Protein 4QLR (pdb70)

B-factor: mean 23.53, std 9.93, range [9.75, 78.22]

CATH classification: 2.60.40.10

Radius of gyration: 18.72 Å; Cα contacts (8 Å, |Δi|>4): 672; chains: 2; bounding box: 54×35×49 Å

Structure (mmCIF, N/CA/C/O backbone):
data_4QLR
#
_entry.id   4QLR
#
_cell.length_a   50.100
_cell.length_b   48.603
_cell.length_c   52.872
_cell.angle_alpha   90.00
_cell.angle_beta   118.18
_cell.angle_gamma   90.00
#
_symmetry.space_group_name_H-M   'P 1 21 1'
#
loop_
_entity.id
_entity.type
_entity.pdbx_description
1 polymer 'Llama nanobody n02 VH domain'
2 water water
#
loop_
_atom_site.group_PDB
_atom_site.id
_atom_site.type_symbol
_atom_site.label_atom_id
_atom_site.label_alt_id
_atom_site.label_comp_id
_atom_site.label_asym_id
_atom_site.label_entity_id
_atom_site.label_seq_id
_atom_site.pdbx_PDB_ins_code
_atom_site.Cartn_x
_atom_site.Cartn_y
_atom_site.Cartn_z
_atom_site.occupancy
_atom_site.B_iso_or_equiv
_atom_site.auth_seq_id
_atom_site.auth_comp_id
_atom_site.auth_asym_id
_atom_site.auth_atom_id
_atom_site.pdbx_PDB_model_num
ATOM 1 N N . ASP A 1 1 ? 16.122 -10.726 11.166 1.00 40.51 1 ASP A N 1
ATOM 2 C CA . ASP A 1 1 ? 15.080 -11.223 12.060 1.00 39.93 1 ASP A CA 1
ATOM 3 C C . ASP A 1 1 ? 14.026 -10.133 12.366 1.00 40.36 1 ASP A C 1
ATOM 4 O O . ASP A 1 1 ? 13.255 -10.278 13.321 1.00 38.73 1 ASP A O 1
ATOM 9 N N . VAL A 1 2 ? 13.986 -9.045 11.555 1.00 35.26 2 VAL A N 1
ATOM 10 C CA . VAL A 1 2 ? 13.016 -7.973 11.761 1.00 33.87 2 VAL A CA 1
ATOM 11 C C . VAL A 1 2 ? 11.565 -8.441 11.552 1.00 34.82 2 VAL A C 1
ATOM 12 O O . VAL A 1 2 ? 11.268 -9.131 10.568 1.00 35.87 2 VAL A O 1
ATOM 16 N N . GLN A 1 3 ? 10.691 -8.099 12.512 1.00 26.18 3 GLN A N 1
ATOM 17 C CA . GLN A 1 3 ? 9.265 -8.461 12.513 1.00 24.05 3 GLN A CA 1
ATOM 18 C C . GLN A 1 3 ? 8.477 -7.193 12.215 1.00 25.31 3 GLN A C 1
ATOM 19 O O . GLN A 1 3 ? 8.768 -6.145 12.797 1.00 24.52 3 GLN A O 1
ATOM 25 N N . LEU A 1 4 ? 7.472 -7.293 11.350 1.00 17.96 4 LEU A N 1
ATOM 26 C CA . LEU A 1 4 ? 6.660 -6.131 10.970 1.00 16.62 4 LEU A CA 1
ATOM 27 C C . LEU A 1 4 ? 5.212 -6.391 11.316 1.00 19.42 4 LEU A C 1
ATOM 28 O O . LEU A 1 4 ? 4.698 -7.455 10.978 1.00 16.88 4 LEU A O 1
ATOM 33 N N . VAL A 1 5 ? 4.526 -5.404 11.925 1.00 18.41 5 VAL A N 1
ATOM 34 C CA . VAL A 1 5 ? 3.102 -5.551 12.250 1.00 19.75 5 VAL A CA 1
ATOM 35 C C . VAL A 1 5 ? 2.326 -4.291 11.849 1.00 21.25 5 VAL A C 1
ATOM 36 O O . VAL A 1 5 ? 2.574 -3.216 12.397 1.00 21.90 5 VAL A O 1
ATOM 40 N N . GLU A 1 6 ? 1.344 -4.457 10.957 1.00 16.81 6 GLU A N 1
ATOM 41 C CA . GLU A 1 6 ? 0.447 -3.394 10.495 1.00 15.59 6 GLU A CA 1
ATOM 42 C C . GLU A 1 6 ? -0.770 -3.253 11.417 1.00 19.18 6 GLU A C 1
ATOM 43 O O . GLU A 1 6 ? -1.298 -4.246 11.913 1.00 19.41 6 GLU A O 1
ATOM 49 N N . SER A 1 7 ? -1.267 -2.031 11.584 1.00 17.56 7 SER A N 1
ATOM 50 C CA . SER A 1 7 ? -2.511 -1.776 12.320 1.00 18.06 7 SER A CA 1
ATOM 51 C C . SER A 1 7 ? -3.267 -0.642 11.656 1.00 19.06 7 SER A C 1
ATOM 52 O O . SER A 1 7 ? -2.691 0.066 10.837 1.00 17.36 7 SER A O 1
ATOM 55 N N . GLY A 1 8 ? -4.541 -0.473 12.009 1.00 17.79 8 GLY A N 1
ATOM 56 C CA . GLY A 1 8 ? -5.337 0.645 11.497 1.00 18.07 8 GLY A CA 1
ATOM 57 C C . GLY A 1 8 ? -6.398 0.305 10.482 1.00 21.62 8 GLY A C 1
ATOM 58 O O . GLY A 1 8 ? -7.151 1.182 10.067 1.00 22.41 8 GLY A O 1
ATOM 59 N N . GLY A 1 9 ? -6.474 -0.943 10.051 1.00 19.40 9 GLY A N 1
ATOM 60 C CA . GLY A 1 9 ? -7.506 -1.271 9.070 1.00 20.46 9 GLY A CA 1
ATOM 61 C C . GLY A 1 9 ? -8.918 -1.217 9.633 1.00 22.20 9 GLY A C 1
ATOM 62 O O . GLY A 1 9 ? -9.122 -1.354 10.840 1.00 24.94 9 GLY A O 1
ATOM 63 N N . GLY A 1 10 ? -9.891 -1.015 8.774 1.00 15.85 10 GLY A N 1
ATOM 64 C CA . GLY A 1 10 ? -11.285 -0.995 9.200 1.00 17.20 10 GLY A CA 1
ATOM 65 C C . GLY A 1 10 ? -12.242 -0.841 8.060 1.00 19.49 10 GLY A C 1
ATOM 66 O O . GLY A 1 10 ? -11.825 -0.810 6.897 1.00 17.02 10 GLY A O 1
ATOM 67 N N . LEU A 1 11 ? -13.543 -0.746 8.399 1.00 20.36 11 LEU A N 1
ATOM 68 C CA . LEU A 1 11 ? -14.629 -0.534 7.461 1.00 21.41 11 LEU A CA 1
ATOM 69 C C . LEU A 1 11 ? -14.859 0.994 7.392 1.00 24.73 11 LEU A C 1
ATOM 70 O O . LEU A 1 11 ? -15.043 1.658 8.414 1.00 24.99 11 LEU A O 1
ATOM 75 N N . VAL A 1 12 ? -14.754 1.552 6.188 1.00 19.69 12 VAL A N 1
ATOM 76 C CA . VAL A 1 12 ? -14.904 2.993 5.961 1.00 20.37 12 VAL A CA 1
ATOM 77 C C . VAL A 1 12 ? -15.885 3.219 4.837 1.00 21.06 12 VAL A C 1
ATOM 78 O O . VAL A 1 12 ? -15.939 2.455 3.871 1.00 19.34 12 VAL A O 1
ATOM 82 N N . HIS A 1 13 ? -16.649 4.289 4.943 1.00 18.13 13 HIS A N 1
ATOM 83 C CA . HIS A 1 13 ? -17.596 4.669 3.927 1.00 20.43 13 HIS A CA 1
ATOM 84 C C . HIS A 1 13 ? -16.777 5.335 2.782 1.00 21.64 13 HIS A C 1
ATOM 85 O O . HIS A 1 13 ? -15.792 6.019 3.111 1.00 19.35 13 HIS A O 1
ATOM 92 N N . PRO A 1 14 ? -17.174 5.210 1.486 1.00 20.50 14 PRO A N 1
ATOM 93 C CA . PRO A 1 14 ? -16.470 5.969 0.423 1.00 20.39 14 PRO A CA 1
ATOM 94 C C . PRO A 1 14 ? -16.397 7.477 0.746 1.00 22.51 14 PRO A C 1
ATOM 95 O O . PRO A 1 14 ? -17.342 8.065 1.293 1.00 22.83 14 PRO A O 1
ATOM 99 N N . GLY A 1 15 ? -15.247 8.059 0.444 1.00 16.03 15 GLY A N 1
ATOM 100 C CA . GLY A 1 15 ? -14.920 9.452 0.721 1.00 14.55 15 GLY A CA 1
ATOM 101 C C . GLY A 1 15 ? -14.218 9.614 2.058 1.00 17.23 15 GLY A C 1
ATOM 102 O O . GLY A 1 15 ? -13.567 10.646 2.286 1.00 17.44 15 GLY A O 1
ATOM 103 N N . GLY A 1 16 ? -14.304 8.569 2.902 1.00 13.83 16 GLY A N 1
ATOM 104 C CA . GLY A 1 16 ? -13.677 8.491 4.211 1.00 14.41 16 GLY A CA 1
ATOM 105 C C . GLY A 1 16 ? -12.157 8.391 4.164 1.00 17.63 16 GLY A C 1
ATOM 106 O O . GLY A 1 16 ? -11.565 8.184 3.101 1.00 15.63 16 GLY A O 1
ATOM 107 N N . SER A 1 17 ? -11.530 8.601 5.312 1.00 14.64 17 SER A N 1
ATOM 108 C CA . SER A 1 17 ? -10.089 8.509 5.503 1.00 15.21 17 SER A CA 1
ATOM 109 C C . SER A 1 17 ? -9.723 7.409 6.477 1.00 18.48 17 SER A C 1
ATOM 110 O O . SER A 1 17 ? -10.520 7.031 7.351 1.00 16.35 17 SER A O 1
ATOM 113 N N . LEU A 1 18 ? -8.494 6.913 6.363 1.00 16.15 18 LEU A N 1
ATOM 114 C CA . LEU A 1 18 ? -7.998 5.868 7.263 1.00 14.74 18 LEU A CA 1
ATOM 115 C C . LEU A 1 18 ? -6.476 5.972 7.337 1.00 17.97 18 LEU A C 1
ATOM 116 O O . LEU A 1 18 ? -5.828 6.274 6.325 1.00 18.56 18 LEU A O 1
ATOM 121 N N . ARG A 1 19 ? -5.909 5.745 8.536 1.00 12.62 19 ARG A N 1
ATOM 122 C CA . ARG A 1 19 ? -4.463 5.817 8.748 1.00 12.03 19 ARG A CA 1
ATOM 123 C C . ARG A 1 19 ? -3.988 4.452 9.196 1.00 17.36 19 ARG A C 1
ATOM 124 O O . ARG A 1 19 ? -4.517 3.878 10.173 1.00 18.83 19 ARG A O 1
ATOM 132 N N . LEU A 1 20 ? -3.011 3.939 8.476 1.00 12.48 20 LEU A N 1
ATOM 133 C CA . LEU A 1 20 ? -2.408 2.645 8.749 1.00 11.52 20 LEU A CA 1
ATOM 134 C C . LEU A 1 20 ? -1.009 2.873 9.295 1.00 15.30 20 LEU A C 1
ATOM 135 O O . LEU A 1 20 ? -0.304 3.835 8.895 1.00 13.77 20 LEU A O 1
ATOM 140 N N . SER A 1 21 ? -0.601 1.972 10.182 1.00 12.27 21 SER A N 1
ATOM 141 C CA . SER A 1 21 ? 0.733 2.007 10.734 1.00 14.28 21 SER A CA 1
ATOM 142 C C . SER A 1 21 ? 1.388 0.643 10.568 1.00 17.04 21 SER A C 1
ATOM 143 O O . SER A 1 21 ? 0.709 -0.381 10.471 1.00 14.99 21 SER A O 1
ATOM 146 N N . CYS A 1 22 ? 2.696 0.656 10.500 1.00 14.72 22 CYS A N 1
ATOM 147 C CA . CYS A 1 22 ? 3.458 -0.574 10.401 1.00 15.88 22 CYS A CA 1
ATOM 148 C C . CYS A 1 22 ? 4.667 -0.396 11.254 1.00 20.95 22 CYS A C 1
ATOM 149 O O . CYS A 1 22 ? 5.505 0.451 10.954 1.00 19.04 22 CYS A O 1
ATOM 152 N N . ALA A 1 23 ? 4.718 -1.148 12.365 1.00 19.77 23 ALA A N 1
ATOM 153 C CA . ALA A 1 23 ? 5.812 -1.080 13.330 1.00 19.82 23 ALA A CA 1
ATOM 154 C C . ALA A 1 23 ? 6.731 -2.252 13.183 1.00 24.43 23 ALA A C 1
ATOM 155 O O . ALA A 1 23 ? 6.280 -3.384 12.951 1.00 21.55 23 ALA A O 1
ATOM 157 N N . ALA A 1 24 ? 8.023 -1.976 13.323 1.00 22.67 24 ALA A N 1
ATOM 158 C CA . ALA A 1 24 ? 9.056 -2.966 13.248 1.00 25.14 24 ALA A CA 1
ATOM 159 C C . ALA A 1 24 ? 9.660 -3.174 14.624 1.00 31.14 24 ALA A C 1
ATOM 160 O O . ALA A 1 24 ? 9.692 -2.251 15.459 1.00 28.30 24 ALA A O 1
ATOM 162 N N . SER A 1 25 ? 10.132 -4.412 14.840 1.00 30.37 25 SER A N 1
ATOM 163 C CA . SER A 1 25 ? 10.810 -4.914 16.032 1.00 32.38 25 SER A CA 1
ATOM 164 C C . SER A 1 25 ? 12.251 -4.375 16.039 1.00 39.82 25 SER A C 1
ATOM 165 O O . SER A 1 25 ? 12.736 -3.963 14.988 1.00 40.18 25 SER A O 1
ATOM 168 N N . GLY A 1 26 ? 12.902 -4.391 17.209 1.00 39.24 26 GLY A N 1
ATOM 169 C CA . GLY A 1 26 ? 14.281 -3.943 17.418 1.00 41.34 26 GLY A CA 1
ATOM 170 C C . GLY A 1 26 ? 14.505 -2.451 17.284 1.00 47.80 26 GLY A C 1
ATOM 171 O O . GLY A 1 26 ? 13.542 -1.681 17.236 1.00 48.24 26 GLY A O 1
ATOM 172 N N . ARG A 1 27 ? 15.786 -2.031 17.258 1.00 45.34 27 ARG A N 1
ATOM 173 C CA . ARG A 1 27 ? 16.160 -0.625 17.067 1.00 45.46 27 ARG A CA 1
ATOM 174 C C . ARG A 1 27 ? 17.313 -0.448 16.067 1.00 48.17 27 ARG A C 1
ATOM 175 O O . ARG A 1 27 ? 18.393 0.090 16.374 1.00 49.02 27 ARG A O 1
ATOM 183 N N . THR A 1 28 ? 17.035 -0.909 14.852 1.00 41.12 28 THR A N 1
ATOM 184 C CA . THR A 1 28 ? 17.883 -0.863 13.669 1.00 39.95 28 THR A CA 1
ATOM 185 C C . THR A 1 28 ? 16.938 -0.514 12.498 1.00 36.26 28 THR A C 1
ATOM 186 O O . THR A 1 28 ? 17.219 -0.834 11.352 1.00 35.73 28 THR A O 1
ATOM 190 N N . PHE A 1 29 ? 15.796 0.139 12.821 1.00 27.98 29 PHE A N 1
ATOM 191 C CA . PHE A 1 29 ? 14.729 0.511 11.886 1.00 25.33 29 PHE A CA 1
ATOM 192 C C . PHE A 1 29 ? 15.200 1.432 10.761 1.00 27.84 29 PHE A C 1
ATOM 193 O O . PHE A 1 29 ? 14.741 1.281 9.626 1.00 26.64 29 PHE A O 1
ATOM 201 N N . SER A 1 30 ? 16.086 2.400 11.085 1.00 25.19 30 SER A N 1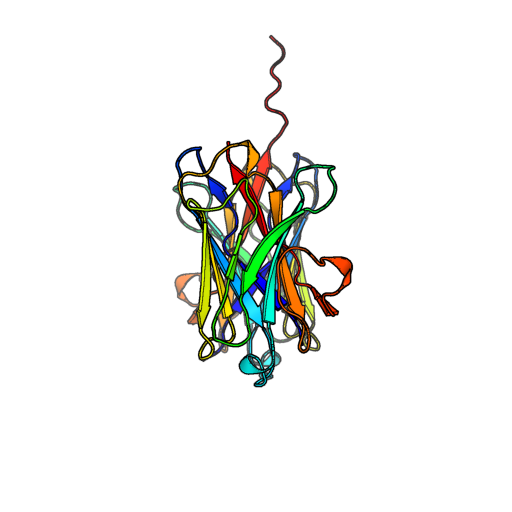
ATOM 202 C CA . SER A 1 30 ? 16.668 3.338 10.118 1.00 25.70 30 SER A CA 1
ATOM 203 C C . SER A 1 30 ? 17.470 2.589 9.016 1.00 28.92 30 SER A C 1
ATOM 204 O O . SER A 1 30 ? 17.776 3.177 7.971 1.00 29.56 30 SER A O 1
ATOM 207 N N . ASP A 1 31 ? 17.772 1.281 9.235 1.00 23.52 31 ASP A N 1
ATOM 208 C CA . ASP A 1 31 ? 18.494 0.472 8.244 1.00 23.93 31 ASP A CA 1
ATOM 209 C C . ASP A 1 31 ? 17.557 -0.111 7.187 1.00 25.82 31 ASP A C 1
ATOM 210 O O . ASP A 1 31 ? 18.023 -0.793 6.268 1.00 24.94 31 ASP A O 1
ATOM 215 N N . TYR A 1 32 ? 16.263 0.212 7.273 1.00 19.66 32 TYR A N 1
ATOM 216 C CA . TYR A 1 32 ? 15.264 -0.343 6.364 1.00 19.99 32 TYR A CA 1
ATOM 217 C C . TYR A 1 32 ? 14.511 0.685 5.574 1.00 21.11 32 TYR A C 1
ATOM 218 O O . TYR A 1 32 ? 14.112 1.708 6.123 1.00 20.74 32 TYR A O 1
ATOM 227 N N . ALA A 1 33 ? 14.329 0.401 4.271 1.00 15.91 33 ALA A N 1
ATOM 228 C CA . ALA A 1 33 ? 13.430 1.120 3.377 1.00 15.44 33 ALA A CA 1
ATOM 229 C C . ALA A 1 33 ? 12.151 0.277 3.431 1.00 17.76 33 ALA A C 1
ATOM 230 O O . ALA A 1 33 ? 12.231 -0.947 3.645 1.00 14.33 33 ALA A O 1
ATOM 232 N N . LEU A 1 34 ? 10.982 0.933 3.358 1.00 16.20 34 LEU A N 1
ATOM 233 C CA . LEU A 1 34 ? 9.690 0.266 3.514 1.00 16.53 34 LEU A CA 1
ATOM 234 C C . LEU A 1 34 ? 8.727 0.570 2.404 1.00 17.43 34 LEU A C 1
ATOM 235 O O . LEU A 1 34 ? 8.830 1.613 1.747 1.00 15.88 34 LEU A O 1
ATOM 240 N N . GLY A 1 35 ? 7.769 -0.334 2.228 1.00 14.10 35 GLY A N 1
ATOM 241 C CA . GLY A 1 35 ? 6.727 -0.172 1.231 1.00 13.05 35 GLY A CA 1
ATOM 242 C C . GLY A 1 35 ? 5.411 -0.738 1.685 1.00 18.04 35 GLY A C 1
ATOM 243 O O . GLY A 1 35 ? 5.378 -1.601 2.564 1.00 17.50 35 GLY A O 1
ATOM 244 N N . TRP A 1 36 ? 4.327 -0.252 1.096 1.00 15.81 36 TRP A N 1
ATOM 245 C CA . TRP A 1 36 ? 2.975 -0.754 1.316 1.00 14.53 36 TRP A CA 1
ATOM 246 C C . TRP A 1 36 ? 2.521 -1.413 0.025 1.00 16.73 36 TRP A C 1
ATOM 247 O O . TRP A 1 36 ? 2.739 -0.876 -1.064 1.00 14.75 36 TRP A O 1
ATOM 258 N N . PHE A 1 37 ? 1.905 -2.588 0.154 1.00 12.62 37 PHE A N 1
ATOM 259 C CA . PHE A 1 37 ? 1.340 -3.332 -0.959 1.00 12.47 37 PHE A CA 1
ATOM 260 C C . PHE A 1 37 ? -0.089 -3.672 -0.563 1.00 17.03 37 PHE A C 1
ATOM 261 O O . PHE A 1 37 ? -0.433 -3.556 0.613 1.00 19.00 37 PHE A O 1
ATOM 269 N N . ARG A 1 38 ? -0.935 -4.014 -1.521 1.00 14.25 38 ARG A N 1
ATOM 270 C CA . ARG A 1 38 ? -2.306 -4.370 -1.133 1.00 13.99 38 ARG A CA 1
ATOM 271 C C . ARG A 1 38 ? -2.799 -5.481 -2.003 1.00 17.59 38 ARG A C 1
ATOM 272 O O . ARG A 1 38 ? -2.407 -5.568 -3.166 1.00 16.77 38 ARG A O 1
ATOM 280 N N . GLN A 1 39 ? -3.675 -6.307 -1.439 1.00 14.71 39 GLN A N 1
ATOM 281 C CA . GLN A 1 39 ? -4.306 -7.400 -2.159 1.00 15.28 39 GLN A CA 1
ATOM 282 C C . GLN A 1 39 ? -5.818 -7.234 -2.137 1.00 18.06 39 GLN A C 1
ATOM 283 O O . GLN A 1 39 ? -6.456 -7.452 -1.091 1.00 15.71 39 GLN A O 1
ATOM 289 N N . ALA A 1 40 ? -6.401 -6.890 -3.304 1.00 15.56 40 ALA A N 1
ATOM 290 C CA . ALA A 1 40 ? -7.849 -6.770 -3.450 1.00 15.79 40 ALA A CA 1
ATOM 291 C C . ALA A 1 40 ? -8.441 -8.192 -3.466 1.00 20.16 40 ALA A C 1
ATOM 292 O O . ALA A 1 40 ? -7.706 -9.142 -3.775 1.00 18.75 40 ALA A O 1
ATOM 294 N N . PRO A 1 41 ? -9.713 -8.368 -3.053 1.00 19.43 41 PRO A N 1
ATOM 295 C CA . PRO A 1 41 ? -10.272 -9.735 -2.944 1.00 19.97 41 PRO A CA 1
ATOM 296 C C . PRO A 1 41 ? -10.011 -10.630 -4.158 1.00 22.95 41 PRO A C 1
ATOM 297 O O . PRO A 1 41 ? -10.419 -10.277 -5.273 1.00 21.74 41 PRO A O 1
ATOM 301 N N . GLY A 1 42 ? -9.294 -11.740 -3.918 1.00 20.53 42 GLY A N 1
ATOM 302 C CA . GLY A 1 42 ? -8.952 -12.774 -4.900 1.00 19.64 42 GLY A CA 1
ATOM 303 C C . GLY A 1 42 ? -8.055 -12.365 -6.047 1.00 22.46 42 GLY A C 1
ATOM 304 O O . GLY A 1 42 ? -7.944 -13.102 -7.036 1.00 21.14 42 GLY A O 1
ATOM 305 N N . LYS A 1 43 ? -7.361 -11.195 -5.908 1.00 18.17 43 LYS A N 1
ATOM 306 C CA . LYS A 1 43 ? -6.490 -10.683 -6.967 1.00 16.84 43 LYS A CA 1
ATOM 307 C C . LYS A 1 43 ? -5.031 -10.776 -6.548 1.00 21.28 43 LYS A C 1
ATOM 308 O O . LYS A 1 43 ? -4.725 -11.076 -5.390 1.00 20.10 43 LYS A O 1
ATOM 314 N N . ASP A 1 44 ? -4.137 -10.499 -7.487 1.00 18.41 44 ASP A N 1
ATOM 315 C CA . ASP A 1 44 ? -2.706 -10.434 -7.209 1.00 17.52 44 ASP A CA 1
ATOM 316 C C . ASP A 1 44 ? -2.461 -9.173 -6.348 1.00 18.05 44 ASP A C 1
ATOM 317 O O . ASP A 1 44 ? -3.161 -8.160 -6.475 1.00 18.61 44 ASP A O 1
ATOM 322 N N . ARG A 1 45 ? -1.404 -9.213 -5.545 1.00 15.09 45 ARG A N 1
ATOM 323 C CA . ARG A 1 45 ? -1.010 -8.091 -4.715 1.00 15.26 45 ARG A CA 1
ATOM 324 C C . ARG A 1 45 ? -0.409 -7.020 -5.648 1.00 21.05 45 ARG A C 1
ATOM 325 O O . ARG A 1 45 ? 0.241 -7.356 -6.657 1.00 20.43 45 ARG A O 1
ATOM 333 N N . GLU A 1 46 ? -0.681 -5.751 -5.350 1.00 17.76 46 GLU A N 1
ATOM 334 C CA . GLU A 1 46 ? -0.106 -4.630 -6.109 1.00 18.01 46 GLU A CA 1
ATOM 335 C C . GLU A 1 46 ? 0.566 -3.617 -5.223 1.00 19.42 46 GLU A C 1
ATOM 336 O O . GLU A 1 46 ? 0.195 -3.462 -4.061 1.00 16.54 46 GLU A O 1
ATOM 342 N N . PHE A 1 47 ? 1.525 -2.886 -5.807 1.00 15.92 47 PHE A N 1
ATOM 343 C CA . PHE A 1 47 ? 2.237 -1.811 -5.154 1.00 13.69 47 PHE A CA 1
ATOM 344 C C . PHE A 1 47 ? 1.305 -0.646 -4.767 1.00 14.97 47 PHE A C 1
ATOM 345 O O . PHE A 1 47 ? 0.353 -0.323 -5.499 1.00 13.71 47 PHE A O 1
ATOM 353 N N . VAL A 1 48 ? 1.577 -0.039 -3.607 1.00 12.33 48 VAL A N 1
ATOM 354 C CA . VAL A 1 48 ? 0.819 1.134 -3.127 1.00 11.43 48 VAL A CA 1
ATOM 355 C C . VAL A 1 48 ? 1.740 2.337 -2.927 1.00 13.24 48 VAL A C 1
ATOM 356 O O . VAL A 1 48 ? 1.486 3.402 -3.487 1.00 12.41 48 VAL A O 1
ATOM 360 N N . ALA A 1 49 ? 2.799 2.180 -2.102 1.00 11.45 49 ALA A N 1
ATOM 361 C CA . ALA A 1 49 ? 3.688 3.305 -1.794 1.00 12.01 49 ALA A CA 1
ATOM 362 C C . ALA A 1 49 ? 5.003 2.814 -1.211 1.00 14.72 49 ALA A C 1
ATOM 363 O O . ALA A 1 49 ? 5.079 1.700 -0.671 1.00 12.50 49 ALA A O 1
ATOM 365 N N . ALA A 1 50 ? 6.061 3.631 -1.358 1.00 11.78 50 ALA A N 1
ATOM 366 C CA . ALA A 1 50 ? 7.369 3.242 -0.837 1.00 12.17 50 ALA A CA 1
ATOM 367 C C . ALA A 1 50 ? 8.042 4.445 -0.246 1.00 16.11 50 ALA A C 1
ATOM 368 O O . ALA A 1 50 ? 7.811 5.558 -0.727 1.00 16.18 50 ALA A O 1
ATOM 370 N N . ILE A 1 51 ? 8.912 4.223 0.765 1.00 12.63 51 ILE A N 1
ATOM 371 C CA . ILE A 1 51 ? 9.655 5.302 1.410 1.00 12.42 51 ILE A CA 1
ATOM 372 C C . ILE A 1 51 ? 11.093 4.845 1.680 1.00 16.95 51 ILE A C 1
ATOM 373 O O . ILE A 1 51 ? 11.322 3.721 2.180 1.00 14.82 51 ILE A O 1
ATOM 378 N N . SER A 1 52 ? 12.055 5.705 1.346 1.00 15.86 52 SER A N 1
ATOM 379 C CA . SER A 1 52 ? 13.478 5.416 1.564 1.00 15.69 52 SER A CA 1
ATOM 380 C C . SER A 1 52 ? 13.872 5.459 3.055 1.00 18.52 52 SER A C 1
ATOM 381 O O . SER A 1 52 ? 13.044 5.850 3.879 1.00 16.36 52 SER A O 1
ATOM 384 N N . TRP A 1 53 ? 15.135 5.028 3.375 1.00 17.72 53 TRP A N 1
ATOM 385 C CA . TRP A 1 53 ? 15.770 4.945 4.714 1.00 18.96 53 TRP A CA 1
ATOM 386 C C . TRP A 1 53 ? 15.547 6.217 5.542 1.00 26.50 53 TRP A C 1
ATOM 387 O O . TRP A 1 53 ? 15.188 6.141 6.708 1.00 25.74 53 TRP A O 1
ATOM 398 N N . SER A 1 54 ? 15.784 7.376 4.935 1.00 27.35 54 SER A N 1
ATOM 399 C CA . SER A 1 54 ? 15.455 8.676 5.501 1.00 30.24 54 SER A CA 1
ATOM 400 C C . SER A 1 54 ? 14.252 8.982 4.601 1.00 42.42 54 SER A C 1
ATOM 401 O O . SER A 1 54 ? 14.278 8.595 3.436 1.00 46.10 54 SER A O 1
ATOM 404 N N . GLY A 1 55 ? 13.187 9.565 5.115 1.00 41.64 55 GLY A N 1
ATOM 405 C CA . GLY A 1 55 ? 11.998 9.814 4.297 1.00 40.20 55 GLY A CA 1
ATOM 406 C C . GLY A 1 55 ? 12.162 10.644 3.033 1.00 42.85 55 GLY A C 1
ATOM 407 O O . GLY A 1 55 ? 11.166 11.021 2.415 1.00 43.49 55 GLY A O 1
ATOM 408 N N . GLY A 1 56 ? 13.413 10.885 2.631 1.00 38.93 56 GLY A N 1
ATOM 409 C CA . GLY A 1 56 ? 13.793 11.698 1.479 1.00 37.65 56 GLY A CA 1
ATOM 410 C C . GLY A 1 56 ? 13.087 11.405 0.169 1.00 37.26 56 GLY A C 1
ATOM 411 O O . GLY A 1 56 ? 12.652 12.341 -0.507 1.00 38.28 56 GLY A O 1
ATOM 412 N N . SER A 1 57 ? 12.935 10.102 -0.189 1.00 27.74 57 SER A N 1
ATOM 413 C CA . SER A 1 57 ? 12.339 9.702 -1.467 1.00 24.49 57 SER A CA 1
ATOM 414 C C . SER A 1 57 ? 11.109 8.824 -1.269 1.00 22.97 57 SER A C 1
ATOM 415 O O . SER A 1 57 ? 11.161 7.856 -0.504 1.00 20.76 57 SER A O 1
ATOM 418 N N . THR A 1 58 ? 10.005 9.188 -1.931 1.00 17.50 58 THR A N 1
ATOM 419 C CA . THR A 1 58 ? 8.733 8.442 -1.857 1.00 15.77 58 THR A CA 1
ATOM 420 C C . THR A 1 58 ? 8.156 8.165 -3.220 1.00 19.15 58 THR A C 1
ATOM 421 O O . THR A 1 58 ? 8.305 8.992 -4.126 1.00 19.71 58 THR A O 1
ATOM 425 N N . TYR A 1 59 ? 7.481 7.022 -3.379 1.00 13.92 59 TYR A N 1
ATOM 426 C CA . TYR A 1 59 ? 6.832 6.695 -4.635 1.00 13.95 59 TYR A CA 1
ATOM 427 C C . TYR A 1 59 ? 5.429 6.260 -4.331 1.00 16.45 59 TYR A C 1
ATOM 428 O O . TYR A 1 59 ? 5.226 5.618 -3.307 1.00 15.51 59 TYR A O 1
ATOM 437 N N . TYR A 1 60 ? 4.480 6.560 -5.229 1.00 14.26 60 TYR A N 1
ATOM 438 C CA . TYR A 1 60 ? 3.087 6.147 -5.094 1.00 13.42 60 TYR A CA 1
ATOM 439 C C . TYR A 1 60 ? 2.617 5.450 -6.336 1.00 17.52 60 TYR A C 1
ATOM 440 O O . TYR A 1 60 ? 3.078 5.791 -7.428 1.00 17.91 60 TYR A O 1
ATOM 449 N N . ALA A 1 61 ? 1.665 4.487 -6.193 1.00 14.84 61 ALA A N 1
ATOM 450 C CA . ALA A 1 61 ? 1.040 3.833 -7.350 1.00 15.05 61 ALA A CA 1
ATOM 451 C C . ALA A 1 61 ? 0.199 4.918 -8.010 1.00 17.84 61 ALA A C 1
ATOM 452 O O . ALA A 1 61 ? -0.279 5.843 -7.339 1.00 15.69 61 ALA A O 1
ATOM 454 N N . ASP A 1 62 ? 0.042 4.816 -9.322 1.00 13.71 62 ASP A N 1
ATOM 455 C CA . ASP A 1 62 ? -0.743 5.756 -10.103 1.00 12.82 62 ASP A CA 1
ATOM 456 C C . ASP A 1 62 ? -2.187 5.893 -9.612 1.00 16.90 62 ASP A C 1
ATOM 457 O O . ASP A 1 62 ? -2.686 7.006 -9.567 1.00 14.63 62 ASP A O 1
ATOM 462 N N . SER A 1 63 ? -2.825 4.769 -9.152 1.00 15.17 63 SER A N 1
ATOM 463 C CA . SER A 1 63 ? -4.229 4.794 -8.706 1.00 13.93 63 SER A CA 1
ATOM 464 C C . SER A 1 63 ? -4.405 5.467 -7.318 1.00 16.46 63 SER A C 1
ATOM 465 O O . SER A 1 63 ? -5.526 5.787 -6.964 1.00 18.10 63 SER A O 1
ATOM 468 N N . VAL A 1 64 ? -3.300 5.678 -6.551 1.00 12.42 64 VAL A N 1
ATOM 469 C CA . VAL A 1 64 ? -3.375 6.264 -5.198 1.00 11.38 64 VAL A CA 1
ATOM 470 C C . VAL A 1 64 ? -2.685 7.629 -5.041 1.00 14.18 64 VAL A C 1
ATOM 471 O O . VAL A 1 64 ? -2.942 8.325 -4.056 1.00 16.68 64 VAL A O 1
ATOM 475 N N . GLN A 1 65 ? -1.789 7.972 -5.946 1.00 12.86 65 GLN A N 1
ATOM 476 C CA . GLN A 1 65 ? -1.004 9.216 -5.848 1.00 12.30 65 GLN A CA 1
ATOM 477 C C . GLN A 1 65 ? -1.945 10.392 -5.622 1.00 11.90 65 GLN A C 1
ATOM 478 O O . GLN A 1 65 ? -2.991 10.494 -6.289 1.00 13.99 65 GLN A O 1
ATOM 484 N N . GLY A 1 66 ? -1.578 11.233 -4.687 1.00 10.62 66 GLY A N 1
ATOM 485 C CA . GLY A 1 66 ? -2.308 12.446 -4.300 1.00 11.37 66 GLY A CA 1
ATOM 486 C C . GLY A 1 66 ? -3.316 12.192 -3.185 1.00 15.21 66 GLY A C 1
ATOM 487 O O . GLY A 1 66 ? -3.489 13.041 -2.306 1.00 13.83 66 GLY A O 1
ATOM 488 N N . ARG A 1 67 ? -3.997 11.007 -3.204 1.00 12.65 67 ARG A N 1
ATOM 489 C CA . ARG A 1 67 ? -4.964 10.680 -2.155 1.00 11.48 67 ARG A CA 1
ATOM 490 C C . ARG A 1 67 ? -4.253 10.096 -0.928 1.00 14.74 67 ARG A C 1
ATOM 491 O O . ARG A 1 67 ? -4.679 10.349 0.194 1.00 13.63 67 ARG A O 1
ATOM 499 N N . PHE A 1 68 ? -3.161 9.338 -1.143 1.00 9.75 68 PHE A N 1
ATOM 500 C CA . PHE A 1 68 ? -2.442 8.674 -0.058 1.00 10.46 68 PHE A CA 1
ATOM 501 C C . PHE A 1 68 ? -1.096 9.326 0.168 1.00 16.73 68 PHE A C 1
ATOM 502 O O . PHE A 1 68 ? -0.469 9.792 -0.791 1.00 16.52 68 PHE A O 1
ATOM 510 N N . THR A 1 69 ? -0.621 9.259 1.425 1.00 12.47 69 THR A N 1
ATOM 511 C CA . THR A 1 69 ? 0.673 9.769 1.854 1.00 12.41 69 THR A CA 1
ATOM 512 C C . THR A 1 69 ? 1.381 8.745 2.734 1.00 17.95 69 THR A C 1
ATOM 513 O O . THR A 1 69 ? 0.817 8.259 3.736 1.00 17.53 69 THR A O 1
ATOM 517 N N . ILE A 1 70 ? 2.649 8.507 2.434 1.00 13.34 70 ILE A N 1
ATOM 518 C CA . ILE A 1 70 ? 3.487 7.626 3.217 1.00 13.45 70 ILE A CA 1
ATOM 519 C C . ILE A 1 70 ? 4.492 8.483 3.992 1.00 15.93 70 ILE A C 1
ATOM 520 O O . ILE A 1 70 ? 5.050 9.442 3.468 1.00 14.73 70 ILE A O 1
ATOM 525 N N . SER A 1 71 ? 4.685 8.139 5.260 1.00 13.81 71 SER A N 1
ATOM 526 C CA . SER A 1 71 ? 5.597 8.860 6.127 1.00 13.66 71 SER A CA 1
ATOM 527 C C . SER A 1 71 ? 6.287 7.861 7.089 1.00 20.52 71 SER A C 1
ATOM 528 O O . SER A 1 71 ? 5.913 6.673 7.157 1.00 20.17 71 SER A O 1
ATOM 531 N N . ARG A 1 72 ? 7.322 8.336 7.797 1.00 18.09 72 ARG A N 1
ATOM 532 C CA . ARG A 1 72 ? 8.030 7.485 8.748 1.00 18.82 72 ARG A CA 1
ATOM 533 C C . ARG A 1 72 ? 8.418 8.245 10.001 1.00 22.64 72 ARG A C 1
ATOM 534 O O . ARG A 1 72 ? 8.656 9.461 9.955 1.00 21.27 72 ARG A O 1
ATOM 542 N N . ASP A 1 73 ? 8.441 7.537 11.122 1.00 20.33 73 ASP A N 1
ATOM 543 C CA . ASP A 1 73 ? 8.841 8.113 12.401 1.00 20.24 73 ASP A CA 1
ATOM 544 C C . ASP A 1 73 ? 9.816 7.112 13.002 1.00 23.52 73 ASP A C 1
ATOM 545 O O . ASP A 1 73 ? 9.391 6.079 13.522 1.00 20.17 73 ASP A O 1
ATOM 550 N N . ASN A 1 74 ? 11.127 7.411 12.889 1.00 23.51 74 ASN A N 1
ATOM 551 C CA . ASN A 1 74 ? 12.174 6.534 13.405 1.00 25.57 74 ASN A CA 1
ATOM 552 C C . ASN A 1 74 ? 12.115 6.287 14.911 1.00 30.55 74 ASN A C 1
ATOM 553 O O . ASN A 1 74 ? 12.406 5.171 15.338 1.00 31.34 74 ASN A O 1
ATOM 558 N N . ASP A 1 75 ? 11.697 7.295 15.702 1.00 26.52 75 ASP A N 1
ATOM 559 C CA . ASP A 1 75 ? 11.553 7.194 17.171 1.00 26.86 75 ASP A CA 1
ATOM 560 C C . ASP A 1 75 ? 10.455 6.208 17.553 1.00 30.54 75 ASP A C 1
ATOM 561 O O . ASP A 1 75 ? 10.478 5.671 18.660 1.00 31.78 75 ASP A O 1
ATOM 566 N N . LYS A 1 76 ? 9.476 5.976 16.663 1.00 25.41 76 LYS A N 1
ATOM 567 C CA . LYS A 1 76 ? 8.419 5.012 16.958 1.00 24.87 76 LYS A CA 1
ATOM 568 C C . LYS A 1 76 ? 8.594 3.721 16.107 1.00 25.74 76 LYS A C 1
ATOM 569 O O . LYS A 1 76 ? 7.672 2.911 16.028 1.00 24.83 76 LYS A O 1
ATOM 575 N N . ASN A 1 77 ? 9.755 3.565 15.424 1.00 22.20 77 ASN A N 1
ATOM 576 C CA . ASN A 1 77 ? 10.084 2.427 14.536 1.00 20.73 77 ASN A CA 1
ATOM 577 C C . ASN A 1 77 ? 8.915 2.107 13.596 1.00 22.96 77 ASN A C 1
ATOM 578 O O . ASN A 1 77 ? 8.567 0.928 13.412 1.00 20.16 77 ASN A O 1
ATOM 583 N N . SER A 1 78 ? 8.272 3.164 13.048 1.00 17.85 78 SER A N 1
ATOM 584 C CA . SER A 1 78 ? 7.062 2.957 12.245 1.00 16.91 78 SER A CA 1
ATOM 585 C C . SER A 1 78 ? 7.022 3.707 10.959 1.00 21.99 78 SER A C 1
ATOM 586 O O . SER A 1 78 ? 7.564 4.805 10.851 1.00 20.83 78 SER A O 1
ATOM 589 N N . VAL A 1 79 ? 6.255 3.150 10.011 1.00 18.86 79 VAL A N 1
ATOM 590 C CA . VAL A 1 79 ? 5.907 3.817 8.766 1.00 17.82 79 VAL A CA 1
ATOM 591 C C . VAL A 1 79 ? 4.379 3.944 8.800 1.00 18.07 79 VAL A C 1
ATOM 592 O O . VAL A 1 79 ? 3.713 3.144 9.483 1.00 16.85 79 VAL A O 1
ATOM 596 N N . TYR A 1 80 ? 3.844 4.973 8.144 1.00 13.12 80 TYR A N 1
ATOM 597 C CA . TYR A 1 80 ? 2.409 5.204 8.107 1.00 11.55 80 TYR A CA 1
ATOM 598 C C . TYR A 1 80 ? 1.906 5.324 6.704 1.00 17.77 80 TYR A C 1
ATOM 599 O O . TYR A 1 80 ? 2.644 5.754 5.799 1.00 18.79 80 TYR A O 1
ATOM 608 N N . LEU A 1 81 ? 0.622 5.031 6.523 1.00 13.40 81 LEU A N 1
ATOM 609 C CA . LEU A 1 81 ? -0.010 5.254 5.246 1.00 13.49 81 LEU A CA 1
ATOM 610 C C . LEU A 1 81 ? -1.328 5.961 5.560 1.00 16.21 81 LEU A C 1
ATOM 611 O O . LEU A 1 81 ? -2.253 5.365 6.141 1.00 13.87 81 LEU A O 1
ATOM 616 N N . GLN A 1 82 ? -1.358 7.251 5.232 1.00 12.80 82 GLN A N 1
ATOM 617 C CA . GLN A 1 82 ? -2.540 8.069 5.458 1.00 11.69 82 GLN A CA 1
ATOM 618 C C . GLN A 1 82 ? -3.341 7.986 4.172 1.00 16.60 82 GLN A C 1
ATOM 619 O O . GLN A 1 82 ? -2.859 8.388 3.100 1.00 18.89 82 GLN A O 1
ATOM 625 N N . MET A 1 83 ? -4.570 7.472 4.268 1.00 12.26 83 MET A N 1
ATOM 626 C CA . MET A 1 83 ? -5.388 7.354 3.075 1.00 11.47 83 MET A CA 1
ATOM 627 C C . MET A 1 83 ? -6.552 8.321 3.167 1.00 19.17 83 MET A C 1
ATOM 628 O O . MET A 1 83 ? -7.303 8.262 4.124 1.00 17.76 83 MET A O 1
ATOM 633 N N . ASN A 1 84 ? -6.709 9.184 2.156 1.00 13.69 84 ASN A N 1
ATOM 634 C CA . ASN A 1 84 ? -7.801 10.145 2.088 1.00 12.21 84 ASN A CA 1
ATOM 635 C C . ASN A 1 84 ? -8.736 9.778 0.931 1.00 13.32 84 ASN A C 1
ATOM 636 O O . ASN A 1 84 ? -8.320 9.115 -0.018 1.00 13.58 84 ASN A O 1
ATOM 641 N N . SER A 1 85 ? -9.965 10.309 0.955 1.00 13.18 85 SER A N 1
ATOM 642 C CA . SER A 1 85 ? -10.962 10.137 -0.119 1.00 13.73 85 SER A CA 1
ATOM 643 C C . SER A 1 85 ? -11.037 8.700 -0.656 1.00 16.97 85 SER A C 1
ATOM 644 O O . SER A 1 85 ? -10.873 8.460 -1.862 1.00 13.27 85 SER A O 1
ATOM 647 N N . LEU A 1 86 ? -11.214 7.750 0.269 1.00 13.87 86 LEU A N 1
ATOM 648 C CA . LEU A 1 86 ? -11.251 6.320 -0.081 1.00 13.79 86 LEU A CA 1
ATOM 649 C C . LEU A 1 86 ? -12.354 5.934 -1.054 1.00 16.49 86 LEU A C 1
ATOM 650 O O . LEU A 1 86 ? -13.430 6.519 -1.039 1.00 14.21 86 LEU A O 1
ATOM 655 N N . LYS A 1 87 ? -12.050 4.980 -1.932 1.00 14.97 87 LYS A N 1
ATOM 656 C CA . LYS A 1 87 ? -13.011 4.522 -2.953 1.00 16.50 87 LYS A CA 1
ATOM 657 C C . LYS A 1 87 ? -13.266 3.019 -2.750 1.00 19.54 87 LYS A C 1
ATOM 658 O O . LYS A 1 87 ? -12.389 2.318 -2.233 1.00 16.84 87 LYS A O 1
ATOM 664 N N . PRO A 1 88 ? -14.427 2.477 -3.185 1.00 19.48 88 PRO A N 1
ATOM 665 C CA . PRO A 1 88 ? -14.654 1.017 -3.050 1.00 19.10 88 PRO A CA 1
ATOM 666 C C . PRO A 1 88 ? -13.501 0.175 -3.609 1.00 21.03 88 PRO A C 1
ATOM 667 O O . PRO A 1 88 ? -13.176 -0.853 -3.036 1.00 21.49 88 PRO A O 1
ATOM 671 N N . GLU A 1 89 ? -12.845 0.654 -4.682 1.00 18.94 89 GLU A N 1
ATOM 672 C CA . GLU A 1 89 ? -11.707 0.028 -5.364 1.00 19.35 89 GLU A CA 1
ATOM 673 C C . GLU A 1 89 ? -10.449 -0.051 -4.499 1.00 21.07 89 GLU A C 1
ATOM 674 O O . GLU A 1 89 ? -9.515 -0.769 -4.870 1.00 19.09 89 GLU A O 1
ATOM 680 N N . ASP A 1 90 ? -10.403 0.716 -3.384 1.00 15.66 90 ASP A N 1
ATOM 681 C CA . ASP A 1 90 ? -9.278 0.688 -2.449 1.00 12.27 90 ASP A CA 1
ATOM 682 C C . ASP A 1 90 ? -9.431 -0.486 -1.454 1.00 14.87 90 ASP A C 1
ATOM 683 O O . ASP A 1 90 ? -8.546 -0.696 -0.620 1.00 14.31 90 ASP A O 1
ATOM 688 N N . THR A 1 91 ? -10.567 -1.208 -1.496 1.00 13.30 91 THR A N 1
ATOM 689 C CA . THR A 1 91 ? -10.795 -2.375 -0.627 1.00 13.31 91 THR A CA 1
ATOM 690 C C . THR A 1 91 ? -9.711 -3.410 -0.879 1.00 16.27 91 THR A C 1
ATOM 691 O O . THR A 1 91 ? -9.491 -3.824 -2.032 1.00 15.04 91 THR A O 1
ATOM 695 N N . ALA A 1 92 ? -9.007 -3.788 0.192 1.00 14.47 92 ALA A N 1
ATOM 696 C CA . ALA A 1 92 ? -7.907 -4.744 0.105 1.00 15.77 92 ALA A CA 1
ATOM 697 C C . ALA A 1 92 ? -7.345 -5.041 1.473 1.00 18.41 92 ALA A C 1
ATOM 698 O O . ALA A 1 92 ? -7.610 -4.314 2.448 1.00 18.43 92 ALA A O 1
ATOM 700 N N . VAL A 1 93 ? -6.510 -6.095 1.535 1.00 14.79 93 VAL A N 1
ATOM 701 C CA . VAL A 1 93 ? -5.724 -6.334 2.714 1.00 12.88 93 VAL A CA 1
ATOM 702 C C . VAL A 1 93 ? -4.412 -5.546 2.427 1.00 13.67 93 VAL A C 1
ATOM 703 O O . VAL A 1 93 ? -3.797 -5.746 1.376 1.00 13.60 93 VAL A O 1
ATOM 707 N N . TYR A 1 94 ? -4.023 -4.650 3.325 1.00 10.51 94 TYR A N 1
ATOM 708 C CA . TYR A 1 94 ? -2.809 -3.839 3.155 1.00 10.77 94 TYR A CA 1
ATOM 709 C C . TYR A 1 94 ? -1.646 -4.420 3.908 1.00 15.82 94 TYR A C 1
ATOM 710 O O . TYR A 1 94 ? -1.778 -4.747 5.084 1.00 13.89 94 TYR A O 1
ATOM 719 N N . TYR A 1 95 ? -0.533 -4.615 3.201 1.00 12.19 95 TYR A N 1
ATOM 720 C CA . TYR A 1 95 ? 0.678 -5.209 3.733 1.00 13.28 95 TYR A CA 1
ATOM 721 C C . TYR A 1 95 ? 1.819 -4.265 3.714 1.00 15.62 95 TYR A C 1
ATOM 722 O O . TYR A 1 95 ? 2.093 -3.653 2.692 1.00 14.21 95 TYR A O 1
ATOM 731 N N . CYS A 1 96 ? 2.614 -4.297 4.754 1.00 17.47 96 CYS A N 1
ATOM 732 C CA . CYS A 1 96 ? 3.839 -3.558 4.666 1.00 20.94 96 CYS A CA 1
ATOM 733 C C . CYS A 1 96 ? 5.030 -4.525 4.480 1.00 19.45 96 CYS A C 1
ATOM 734 O O . CYS A 1 96 ? 4.946 -5.723 4.792 1.00 14.20 96 CYS A O 1
ATOM 737 N N . ALA A 1 97 ? 6.098 -4.002 3.887 1.00 15.58 97 ALA A N 1
ATOM 738 C CA . ALA A 1 97 ? 7.317 -4.750 3.594 1.00 14.24 97 ALA A CA 1
ATOM 739 C C . ALA A 1 97 ? 8.550 -3.902 3.896 1.00 16.61 97 ALA A C 1
ATOM 740 O O . ALA A 1 97 ? 8.483 -2.662 3.818 1.00 15.25 97 ALA A O 1
ATOM 742 N N . ALA A 1 98 ? 9.678 -4.560 4.216 1.00 13.21 98 ALA A N 1
ATOM 743 C CA . ALA A 1 98 ? 10.935 -3.867 4.532 1.00 13.63 98 ALA A CA 1
ATOM 744 C C . ALA A 1 98 ? 12.104 -4.522 3.819 1.00 17.71 98 ALA A C 1
ATOM 745 O O . ALA A 1 98 ? 12.072 -5.731 3.556 1.00 17.86 98 ALA A O 1
ATOM 747 N N . ASP A 1 99 ? 13.140 -3.726 3.505 1.00 15.07 99 ASP A N 1
ATOM 748 C CA . ASP A 1 99 ? 14.374 -4.185 2.894 1.00 14.48 99 ASP A CA 1
ATOM 749 C C . ASP A 1 99 ? 15.522 -3.284 3.337 1.00 17.99 99 ASP A C 1
ATOM 750 O O . ASP A 1 99 ? 15.346 -2.074 3.474 1.00 17.25 99 ASP A O 1
ATOM 755 N N . LYS A 1 100 ? 16.682 -3.879 3.589 1.00 17.25 100 LYS A N 1
ATOM 756 C CA . LYS A 1 100 ? 17.834 -3.073 3.989 1.00 17.61 100 LYS A CA 1
ATOM 757 C C . LYS A 1 100 ? 18.522 -2.401 2.820 1.00 21.68 100 LYS A C 1
ATOM 758 O O . LYS A 1 100 ? 19.304 -1.473 3.053 1.00 20.54 100 LYS A O 1
ATOM 764 N N . TYR A 1 101 ? 18.349 -2.940 1.597 1.00 18.53 101 TYR A N 1
ATOM 765 C CA . TYR A 1 101 ? 19.133 -2.528 0.421 1.00 19.16 101 TYR A CA 1
ATOM 766 C C . TYR A 1 101 ? 18.437 -1.862 -0.769 1.00 22.68 101 TYR A C 1
ATOM 767 O O . TYR A 1 101 ? 19.120 -1.212 -1.580 1.00 23.45 101 TYR A O 1
ATOM 776 N N . TYR A 1 102 ? 17.129 -2.021 -0.916 1.00 16.91 102 TYR A N 1
ATOM 777 C CA . TYR A 1 102 ? 16.470 -1.439 -2.097 1.00 16.12 102 TYR A CA 1
ATOM 778 C C . TYR A 1 102 ? 15.263 -0.608 -1.748 1.00 18.68 102 TYR A C 1
ATOM 779 O O . TYR A 1 102 ? 14.436 -0.992 -0.918 1.00 17.81 102 TYR A O 1
ATOM 788 N N . THR A 1 103 ? 15.127 0.501 -2.461 1.00 15.67 103 THR A N 1
ATOM 789 C CA . THR A 1 103 ? 13.969 1.376 -2.327 1.00 14.41 103 THR A CA 1
ATOM 790 C C . THR A 1 103 ? 13.605 1.872 -3.708 1.00 17.20 103 THR A C 1
ATOM 791 O O . THR A 1 103 ? 14.469 1.963 -4.570 1.00 16.10 103 THR A O 1
ATOM 795 N N . GLY A 1 104 ? 12.336 2.157 -3.905 1.00 16.30 104 GLY A N 1
ATOM 796 C CA . GLY A 1 104 ? 11.847 2.644 -5.184 1.00 17.13 104 GLY A CA 1
ATOM 797 C C . GLY A 1 104 ? 10.420 2.206 -5.426 1.00 19.06 104 GLY A C 1
ATOM 798 O O . GLY A 1 104 ? 9.797 1.592 -4.548 1.00 21.01 104 GLY A O 1
ATOM 799 N N . PRO A 1 105 ? 9.899 2.433 -6.636 1.00 15.34 105 PRO A N 1
ATOM 800 C CA . PRO A 1 105 ? 8.524 1.984 -6.923 1.00 16.77 105 PRO A CA 1
ATOM 801 C C . PRO A 1 105 ? 8.501 0.474 -7.161 1.00 21.94 105 PRO A C 1
ATOM 802 O O . PRO A 1 105 ? 9.528 -0.090 -7.555 1.00 22.76 105 PRO A O 1
ATOM 806 N N . GLY A 1 106 ? 7.343 -0.162 -6.932 1.00 19.40 106 GLY A N 1
ATOM 807 C CA . GLY A 1 106 ? 7.194 -1.601 -7.152 1.00 18.58 106 GLY A CA 1
ATOM 808 C C . GLY A 1 106 ? 8.207 -2.466 -6.436 1.00 21.02 106 GLY A C 1
ATOM 809 O O . GLY A 1 106 ? 8.495 -2.252 -5.264 1.00 20.24 106 GLY A O 1
ATOM 810 N N . GLY A 1 107 ? 8.728 -3.452 -7.152 1.00 19.11 107 GLY A N 1
ATOM 811 C CA . GLY A 1 107 ? 9.725 -4.369 -6.640 1.00 18.99 107 GLY A CA 1
ATOM 812 C C . GLY A 1 107 ? 9.208 -5.261 -5.528 1.00 20.74 107 GLY A C 1
ATOM 813 O O . GLY A 1 107 ? 9.934 -5.535 -4.577 1.00 18.90 107 GLY A O 1
ATOM 814 N N . GLU A 1 108 ? 7.944 -5.729 -5.638 1.00 17.79 108 GLU A N 1
ATOM 815 C CA . GLU A 1 108 ? 7.356 -6.609 -4.621 1.00 16.13 108 GLU A CA 1
ATOM 816 C C . GLU A 1 108 ? 8.248 -7.779 -4.229 1.00 20.55 108 GLU A C 1
ATOM 817 O O . GLU A 1 108 ? 8.529 -7.959 -3.037 1.00 20.39 108 GLU A O 1
ATOM 823 N N . SER A 1 109 ? 8.747 -8.538 -5.229 1.00 18.39 109 SER A N 1
ATOM 824 C CA . SER A 1 109 ? 9.606 -9.699 -4.961 1.00 18.36 109 SER A CA 1
ATOM 825 C C . SER A 1 109 ? 10.991 -9.326 -4.372 1.00 21.07 109 SER A C 1
ATOM 826 O O . SER A 1 109 ? 11.677 -10.171 -3.788 1.00 20.44 109 SER A O 1
ATOM 829 N N . VAL A 1 110 ? 11.398 -8.050 -4.515 1.00 16.12 110 VAL A N 1
ATOM 830 C CA . VAL A 1 110 ? 12.693 -7.585 -4.020 1.00 14.43 110 VAL A CA 1
ATOM 831 C C . VAL A 1 110 ? 12.734 -7.565 -2.481 1.00 17.44 110 VAL A C 1
ATOM 832 O O . VAL A 1 110 ? 13.744 -7.956 -1.885 1.00 16.94 110 VAL A O 1
ATOM 836 N N . TYR A 1 111 ? 11.634 -7.111 -1.837 1.00 13.57 111 TYR A N 1
ATOM 837 C CA . TYR A 1 111 ? 11.597 -6.977 -0.387 1.00 13.46 111 TYR A CA 1
ATOM 838 C C . TYR A 1 111 ? 11.937 -8.239 0.369 1.00 18.20 111 TYR A C 1
ATOM 839 O O . TYR A 1 111 ? 11.478 -9.320 0.011 1.00 17.63 111 TYR A O 1
ATOM 848 N N . ASP A 1 112 ? 12.747 -8.097 1.419 1.00 17.83 112 ASP A N 1
ATOM 849 C CA . ASP A 1 112 ? 13.120 -9.272 2.200 1.00 18.72 112 ASP A CA 1
ATOM 850 C C . ASP A 1 112 ? 12.133 -9.641 3.307 1.00 20.33 112 ASP A C 1
ATOM 851 O O . ASP A 1 112 ? 11.962 -10.829 3.600 1.00 22.74 112 ASP A O 1
ATOM 856 N N . TYR A 1 113 ? 11.479 -8.638 3.915 1.00 15.32 113 TYR A N 1
ATOM 857 C CA . TYR A 1 113 ? 10.613 -8.854 5.061 1.00 14.64 113 TYR A CA 1
ATOM 858 C C . TYR A 1 113 ? 9.194 -8.440 4.789 1.00 17.42 113 TYR A C 1
ATOM 859 O O . TYR A 1 113 ? 8.971 -7.428 4.108 1.00 14.75 113 TYR A O 1
ATOM 868 N N . TRP A 1 114 ? 8.249 -9.171 5.377 1.00 14.04 114 TRP A N 1
ATOM 869 C CA . TRP A 1 114 ? 6.821 -8.911 5.212 1.00 13.55 114 TRP A CA 1
ATOM 870 C C . TRP A 1 114 ? 6.026 -8.893 6.525 1.00 16.17 114 TRP A C 1
ATOM 871 O O . TRP A 1 114 ? 6.285 -9.695 7.416 1.00 16.87 114 TRP A O 1
ATOM 882 N N . GLY A 1 115 ? 5.034 -8.011 6.581 1.00 13.15 115 GLY A N 1
ATOM 883 C CA . GLY A 1 115 ? 4.109 -7.912 7.708 1.00 12.97 115 GLY A CA 1
ATOM 884 C C . GLY A 1 115 ? 3.034 -8.975 7.576 1.00 17.93 115 GLY A C 1
ATOM 885 O O . GLY A 1 115 ? 3.184 -9.936 6.811 1.00 19.17 115 GLY A O 1
ATOM 886 N N . ARG A 1 116 ? 1.957 -8.825 8.340 1.00 14.78 116 ARG A N 1
ATOM 887 C CA . ARG A 1 116 ? 0.865 -9.784 8.390 1.00 14.18 116 ARG A CA 1
ATOM 888 C C . ARG A 1 116 ? -0.338 -9.375 7.569 1.00 15.66 116 ARG A C 1
ATOM 889 O O . ARG A 1 116 ? -1.196 -10.213 7.282 1.00 14.74 116 ARG A O 1
ATOM 897 N N . GLY A 1 117 ? -0.453 -8.081 7.305 1.00 13.71 117 GLY A N 1
ATOM 898 C CA . GLY A 1 117 ? -1.611 -7.534 6.602 1.00 13.29 117 GLY A CA 1
ATOM 899 C C . GLY A 1 117 ? -2.674 -7.022 7.560 1.00 17.68 117 GLY A C 1
ATOM 900 O O . GLY A 1 117 ? -2.846 -7.548 8.665 1.00 17.55 117 GLY A O 1
ATOM 901 N N . THR A 1 118 ? -3.344 -5.929 7.147 1.00 14.91 118 THR A N 1
ATOM 902 C CA . THR A 1 118 ? -4.467 -5.316 7.861 1.00 14.42 118 THR A CA 1
ATOM 903 C C . THR A 1 118 ? -5.530 -5.015 6.805 1.00 15.92 118 THR A C 1
ATOM 904 O O . THR A 1 118 ? -5.223 -4.441 5.741 1.00 16.62 118 THR A O 1
ATOM 908 N N . GLN A 1 119 ? -6.748 -5.454 7.084 1.00 10.72 119 GLN A N 1
ATOM 909 C CA . GLN A 1 119 ? -7.902 -5.354 6.188 1.00 11.72 119 GLN A CA 1
ATOM 910 C C . GLN A 1 119 ? -8.492 -3.941 6.131 1.00 15.19 119 GLN A C 1
ATOM 911 O O . GLN A 1 119 ? -8.847 -3.370 7.169 1.00 15.73 119 GLN A O 1
ATOM 917 N N . VAL A 1 120 ? -8.725 -3.448 4.893 1.00 16.28 120 VAL A N 1
ATOM 918 C CA . VAL A 1 120 ? -9.386 -2.165 4.646 1.00 15.63 120 VAL A CA 1
ATOM 919 C C . VAL A 1 120 ? -10.610 -2.442 3.773 1.00 18.21 120 VAL A C 1
ATOM 920 O O . VAL A 1 120 ? -10.480 -2.892 2.628 1.00 18.52 120 VAL A O 1
ATOM 924 N N . THR A 1 121 ? -11.789 -2.203 4.319 1.00 17.58 121 THR A N 1
ATOM 925 C CA . THR A 1 121 ? -13.037 -2.385 3.575 1.00 17.63 121 THR A CA 1
ATOM 926 C C . THR A 1 121 ? -13.694 -1.044 3.328 1.00 19.84 121 THR A C 1
ATOM 927 O O . THR A 1 121 ? -14.130 -0.387 4.276 1.00 21.08 121 THR A O 1
ATOM 931 N N . VAL A 1 122 ? -13.782 -0.633 2.062 1.00 16.65 122 VAL A N 1
ATOM 932 C CA . VAL A 1 122 ? -14.421 0.628 1.713 1.00 16.32 122 VAL A CA 1
ATOM 933 C C . VAL A 1 122 ? -15.797 0.297 1.134 1.00 20.41 122 VAL A C 1
ATOM 934 O O . VAL A 1 122 ? -15.908 -0.131 -0.023 1.00 21.79 122 VAL A O 1
ATOM 938 N N . SER A 1 123 ? -16.828 0.515 1.950 1.00 19.17 123 SER A N 1
ATOM 939 C CA . SER A 1 123 ? -18.182 0.140 1.562 1.00 18.06 123 SER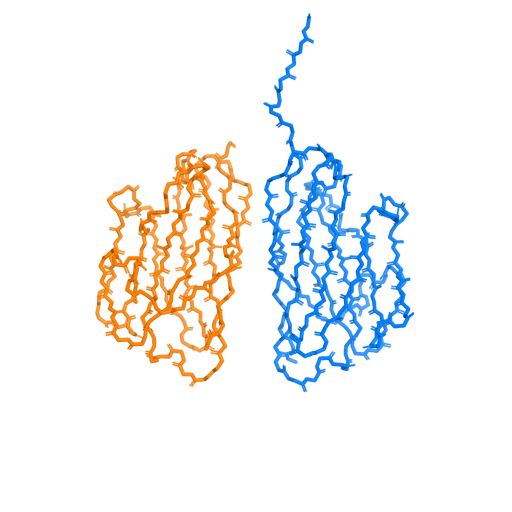 A CA 1
ATOM 940 C C . SER A 1 123 ? -19.207 1.165 1.945 1.00 24.01 123 SER A C 1
ATOM 941 O O . SER A 1 123 ? -19.130 1.766 3.022 1.00 21.85 123 SER A O 1
ATOM 944 N N . SER A 1 124 ? -20.194 1.330 1.079 1.00 23.30 124 SER A N 1
ATOM 945 C CA . SER A 1 124 ? -21.337 2.190 1.352 1.00 25.18 124 SER A CA 1
ATOM 946 C C . SER A 1 124 ? -22.328 1.345 2.191 1.00 31.16 124 SER A C 1
ATOM 947 O O . SER A 1 124 ? -21.995 0.226 2.595 1.00 29.73 124 SER A O 1
ATOM 950 N N . HIS A 1 125 ? -23.540 1.862 2.430 1.00 28.97 125 HIS A N 1
ATOM 951 C CA . HIS A 1 125 ? -24.570 1.129 3.170 1.00 29.30 125 HIS A CA 1
ATOM 952 C C . HIS A 1 125 ? -25.270 0.101 2.265 1.00 30.33 125 HIS A C 1
ATOM 953 O O . HIS A 1 125 ? -26.157 -0.634 2.721 1.00 28.59 125 HIS A O 1
ATOM 960 N N . HIS A 1 126 ? -24.899 0.072 0.967 1.00 26.87 126 HIS A N 1
ATOM 961 C CA . HIS A 1 126 ? -25.501 -0.814 -0.052 1.00 25.85 126 HIS A CA 1
ATOM 962 C C . HIS A 1 126 ? -26.980 -0.433 -0.267 1.00 27.19 126 HIS A C 1
ATOM 963 O O . HIS A 1 126 ? -27.846 -1.298 -0.472 1.00 28.09 126 HIS A O 1
ATOM 970 N N . HIS A 1 127 ? -27.261 0.876 -0.212 1.00 20.98 127 HIS A N 1
ATOM 971 C CA . HIS A 1 127 ? -28.609 1.382 -0.443 1.00 23.13 127 HIS A CA 1
ATOM 972 C C . HIS A 1 127 ? -28.737 1.641 -1.945 1.00 30.55 127 HIS A C 1
ATOM 973 O O . HIS A 1 127 ? -27.883 2.327 -2.544 1.00 32.30 127 HIS A O 1
ATOM 980 N N . HIS A 1 128 ? -29.739 1.024 -2.560 1.00 24.29 128 HIS A N 1
ATOM 981 C CA . HIS A 1 128 ? -30.010 1.187 -3.985 1.00 24.16 128 HIS A CA 1
ATOM 982 C C . HIS A 1 128 ? -31.374 1.791 -4.177 1.00 23.36 128 HIS A C 1
ATOM 983 O O . HIS A 1 128 ? -32.351 1.276 -3.647 1.00 20.43 128 HIS A O 1
ATOM 990 N N . HIS A 1 129 ? -31.433 2.922 -4.888 1.00 20.66 129 HIS A N 1
ATOM 991 C CA . HIS A 1 129 ? -32.655 3.621 -5.262 1.00 21.58 129 HIS A CA 1
ATOM 992 C C . HIS A 1 129 ? -32.956 3.191 -6.707 1.00 24.93 129 HIS A C 1
ATOM 993 O O . HIS A 1 129 ? -32.057 3.264 -7.551 1.00 24.70 129 HIS A O 1
ATOM 1000 N N . HIS A 1 130 ? -34.194 2.720 -6.977 1.00 19.84 130 HIS A N 1
ATOM 1001 C CA . HIS A 1 130 ? -34.617 2.242 -8.313 1.00 20.20 130 HIS A CA 1
ATOM 1002 C C . HIS A 1 130 ? -35.923 2.922 -8.797 1.00 19.20 130 HIS A C 1
ATOM 1003 O O . HIS A 1 130 ? -36.224 4.030 -8.320 1.00 20.86 130 HIS A O 1
ATOM 1010 N N . VAL B 1 2 ? 4.876 -0.915 28.583 1.00 34.62 2 VAL B N 1
ATOM 1011 C CA . VAL B 1 2 ? 4.588 -1.994 27.633 1.00 33.08 2 VAL B CA 1
ATOM 1012 C C . VAL B 1 2 ? 3.534 -1.564 26.589 1.00 34.11 2 VAL B C 1
ATOM 1013 O O . VAL B 1 2 ? 2.516 -0.961 26.951 1.00 34.56 2 VAL B O 1
ATOM 1017 N N . GLN B 1 3 ? 3.818 -1.829 25.304 1.00 25.56 3 GLN B N 1
ATOM 1018 C CA . GLN B 1 3 ? 2.946 -1.528 24.171 1.00 24.01 3 GLN B CA 1
ATOM 1019 C C . GLN B 1 3 ? 2.284 -2.801 23.674 1.00 22.14 3 GLN B C 1
ATOM 1020 O O . GLN B 1 3 ? 2.900 -3.866 23.728 1.00 20.01 3 GLN B O 1
ATOM 1026 N N . LEU B 1 4 ? 1.021 -2.716 23.237 1.00 15.51 4 LEU B N 1
ATOM 1027 C CA . LEU B 1 4 ? 0.297 -3.900 22.772 1.00 15.11 4 LEU B CA 1
ATOM 1028 C C . LEU B 1 4 ? -0.222 -3.655 21.363 1.00 19.51 4 LEU B C 1
ATOM 1029 O O . LEU B 1 4 ? -0.804 -2.604 21.119 1.00 19.06 4 LEU B O 1
ATOM 1034 N N . VAL B 1 5 ? -0.093 -4.636 20.467 1.00 17.63 5 VAL B N 1
ATOM 1035 C CA . VAL B 1 5 ? -0.628 -4.499 19.104 1.00 17.48 5 VAL B CA 1
ATOM 1036 C C . VAL B 1 5 ? -1.393 -5.756 18.670 1.00 18.27 5 VAL B C 1
ATOM 1037 O O . VAL B 1 5 ? -0.809 -6.832 18.590 1.00 18.16 5 VAL B O 1
ATOM 1041 N N . GLU B 1 6 ? -2.671 -5.582 18.324 1.00 15.44 6 GLU B N 1
ATOM 1042 C CA . GLU B 1 6 ? -3.564 -6.642 17.843 1.00 14.42 6 GLU B CA 1
ATOM 1043 C C . GLU B 1 6 ? -3.481 -6.784 16.319 1.00 20.22 6 GLU B C 1
ATOM 1044 O O . GLU B 1 6 ? -3.317 -5.790 15.608 1.00 20.87 6 GLU B O 1
ATOM 1050 N N . SER B 1 7 ? -3.621 -8.007 15.816 1.00 18.14 7 SER B N 1
ATOM 1051 C CA . SER B 1 7 ? -3.683 -8.258 14.363 1.00 17.98 7 SER B CA 1
ATOM 1052 C C . SER B 1 7 ? -4.658 -9.397 14.101 1.00 20.42 7 SER B C 1
ATOM 1053 O O . SER B 1 7 ? -5.017 -10.113 15.026 1.00 18.17 7 SER B O 1
ATOM 1056 N N . GLY B 1 8 ? -5.074 -9.565 12.854 1.00 18.68 8 GLY B N 1
ATOM 1057 C CA . GLY B 1 8 ? -5.949 -10.679 12.496 1.00 19.54 8 GLY B CA 1
ATOM 1058 C C . GLY B 1 8 ? -7.384 -10.355 12.168 1.00 22.06 8 GLY B C 1
ATOM 1059 O O . GLY B 1 8 ? -8.118 -11.234 11.745 1.00 24.11 8 GLY B O 1
ATOM 1060 N N . GLY B 1 9 ? -7.802 -9.121 12.348 1.00 19.16 9 GLY B N 1
ATOM 1061 C CA . GLY B 1 9 ? -9.179 -8.780 12.020 1.00 19.37 9 GLY B CA 1
ATOM 1062 C C . GLY B 1 9 ? -9.465 -8.803 10.530 1.00 22.77 9 GLY B C 1
ATOM 1063 O O . GLY B 1 9 ? -8.560 -8.649 9.710 1.00 25.21 9 GLY B O 1
ATOM 1064 N N . GLY B 1 10 ? -10.714 -8.992 10.176 1.00 17.31 10 GLY B N 1
ATOM 1065 C CA . GLY B 1 10 ? -11.104 -8.973 8.777 1.00 18.04 10 GLY B CA 1
ATOM 1066 C C . GLY B 1 10 ? -12.597 -9.093 8.586 1.00 21.03 10 GLY B C 1
ATOM 1067 O O . GLY B 1 10 ? -13.350 -9.109 9.556 1.00 20.24 10 GLY B O 1
ATOM 1068 N N . LEU B 1 11 ? -13.021 -9.167 7.317 1.00 19.94 11 LEU B N 1
ATOM 1069 C CA . LEU B 1 11 ? -14.419 -9.359 6.922 1.00 21.29 11 LEU B CA 1
ATOM 1070 C C . LEU B 1 11 ? -14.601 -10.875 6.737 1.00 26.62 11 LEU B C 1
ATOM 1071 O O . LEU B 1 11 ? -13.847 -11.523 5.993 1.00 28.90 11 LEU B O 1
ATOM 1076 N N . VAL B 1 12 ? -15.523 -11.450 7.504 1.00 22.35 12 VAL B N 1
ATOM 1077 C CA . VAL B 1 12 ? -15.793 -12.887 7.503 1.00 24.63 12 VAL B CA 1
ATOM 1078 C C . VAL B 1 12 ? -17.283 -13.103 7.290 1.00 27.94 12 VAL B C 1
ATOM 1079 O O . VAL B 1 12 ? -18.119 -12.340 7.773 1.00 26.46 12 VAL B O 1
ATOM 1083 N N . HIS B 1 13 ? -17.609 -14.160 6.579 1.00 24.52 13 HIS B N 1
ATOM 1084 C CA . HIS B 1 13 ? -18.975 -14.549 6.342 1.00 26.02 13 HIS B CA 1
ATOM 1085 C C . HIS B 1 13 ? -19.470 -15.242 7.637 1.00 25.41 13 HIS B C 1
ATOM 1086 O O . HIS B 1 13 ? -18.649 -15.912 8.287 1.00 22.60 13 HIS B O 1
ATOM 1093 N N . PRO B 1 14 ? -20.779 -15.153 8.009 1.00 22.94 14 PRO B N 1
ATOM 1094 C CA . PRO B 1 14 ? -21.273 -15.925 9.173 1.00 21.73 14 PRO B CA 1
ATOM 1095 C C . PRO B 1 14 ? -20.928 -17.420 9.048 1.00 22.38 14 PRO B C 1
ATOM 1096 O O . PRO B 1 14 ? -20.938 -18.007 7.944 1.00 21.16 14 PRO B O 1
ATOM 1100 N N . GLY B 1 15 ? -20.576 -18.000 10.186 1.00 17.91 15 GLY B N 1
ATOM 1101 C CA . GLY B 1 15 ? -20.142 -19.386 10.304 1.00 16.44 15 GLY B CA 1
ATOM 1102 C C . GLY B 1 15 ? -18.637 -19.520 10.176 1.00 18.58 15 GLY B C 1
ATOM 1103 O O . GLY B 1 15 ? -18.077 -20.548 10.562 1.00 19.41 15 GLY B O 1
ATOM 1104 N N . GLY B 1 16 ? -17.991 -18.468 9.648 1.00 14.61 16 GLY B N 1
ATOM 1105 C CA . GLY B 1 16 ? -16.546 -18.398 9.466 1.00 14.87 16 GLY B CA 1
ATOM 1106 C C . GLY B 1 16 ? -15.769 -18.315 10.768 1.00 20.24 16 GLY B C 1
ATOM 1107 O O . GLY B 1 16 ? -16.337 -18.118 11.848 1.00 17.25 16 GLY B O 1
ATOM 1108 N N . SER B 1 17 ? -14.451 -18.524 10.667 1.00 18.48 17 SER B N 1
ATOM 1109 C CA . SER B 1 17 ? -13.524 -18.464 11.782 1.00 16.53 17 SER B CA 1
ATOM 1110 C C . SER B 1 17 ? -12.490 -17.387 11.540 1.00 19.80 17 SER B C 1
ATOM 1111 O O . SER B 1 17 ? -12.174 -17.028 10.398 1.00 15.87 17 SER B O 1
ATOM 1114 N N . LEU B 1 18 ? -11.917 -16.899 12.635 1.00 16.28 18 LEU B N 1
ATOM 1115 C CA . LEU B 1 18 ? -10.886 -15.867 12.588 1.00 13.45 18 LEU B CA 1
ATOM 1116 C C . LEU B 1 18 ? -9.989 -16.014 13.806 1.00 19.05 18 LEU B C 1
ATOM 1117 O O . LEU B 1 18 ? -10.473 -16.332 14.898 1.00 20.84 18 LEU B O 1
ATOM 1122 N N . ARG B 1 19 ? -8.673 -15.793 13.626 1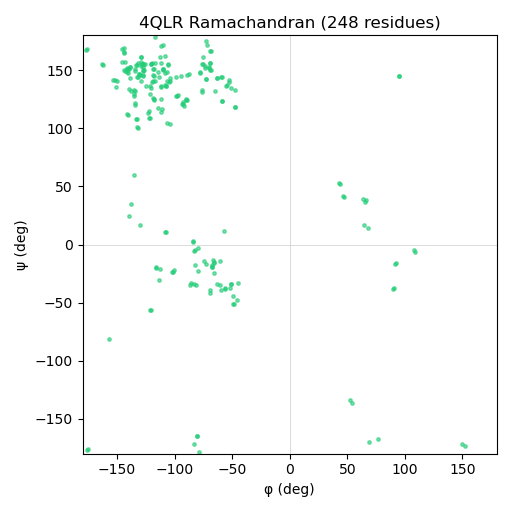.00 14.03 19 ARG B N 1
ATOM 1123 C CA . ARG B 1 19 ? -7.727 -15.874 14.719 1.00 12.33 19 ARG B CA 1
ATOM 1124 C C . ARG B 1 19 ? -7.098 -14.496 14.886 1.00 16.13 19 ARG B C 1
ATOM 1125 O O . ARG B 1 19 ? -6.560 -13.920 13.922 1.00 17.10 19 ARG B O 1
ATOM 1133 N N . LEU B 1 20 ? -7.199 -13.982 16.099 1.00 12.00 20 LEU B N 1
ATOM 1134 C CA . LEU B 1 20 ? -6.618 -12.684 16.443 1.00 11.86 20 LEU B CA 1
ATOM 1135 C C . LEU B 1 20 ? -5.389 -12.906 17.302 1.00 16.25 20 LEU B C 1
ATOM 1136 O O . LEU B 1 20 ? -5.314 -13.865 18.099 1.00 14.67 20 LEU B O 1
ATOM 1141 N N . SER B 1 21 ? -4.430 -11.988 17.157 1.00 12.13 21 SER B N 1
ATOM 1142 C CA . SER B 1 21 ? -3.230 -12.037 17.963 1.00 13.88 21 SER B CA 1
ATOM 1143 C C . SER B 1 21 ? -3.001 -10.674 18.605 1.00 19.00 21 SER B C 1
ATOM 1144 O O . SER B 1 21 ? -3.458 -9.636 18.096 1.00 16.77 21 SER B O 1
ATOM 1147 N N . CYS B 1 22 ? -2.330 -10.689 19.724 1.00 16.05 22 CYS B N 1
ATOM 1148 C CA . CYS B 1 22 ? -1.980 -9.471 20.410 1.00 17.29 22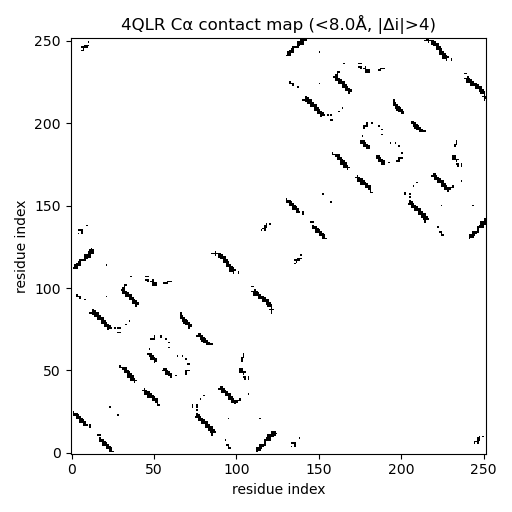 CYS B CA 1
ATOM 1149 C C . CYS B 1 22 ? -0.593 -9.657 20.955 1.00 21.59 22 CYS B C 1
ATOM 1150 O O . CYS B 1 22 ? -0.377 -10.506 21.828 1.00 22.05 22 CYS B O 1
ATOM 1153 N N . ALA B 1 23 ? 0.355 -8.893 20.398 1.00 20.18 23 ALA B N 1
ATOM 1154 C CA . ALA B 1 23 ? 1.773 -8.965 20.752 1.00 21.40 23 ALA B CA 1
ATOM 1155 C C . ALA B 1 23 ? 2.167 -7.803 21.607 1.00 25.30 23 ALA B C 1
ATOM 1156 O O . ALA B 1 23 ? 1.718 -6.669 21.372 1.00 24.25 23 ALA B O 1
ATOM 1158 N N . ALA B 1 24 ? 3.002 -8.092 22.621 1.00 24.28 24 ALA B N 1
ATOM 1159 C CA . ALA B 1 24 ? 3.491 -7.114 23.569 1.00 26.18 24 ALA B CA 1
ATOM 1160 C C . ALA B 1 24 ? 4.992 -6.905 23.450 1.00 30.59 24 ALA B C 1
ATOM 1161 O O . ALA B 1 24 ? 5.739 -7.836 23.147 1.00 28.29 24 ALA B O 1
ATOM 1163 N N . SER B 1 25 ? 5.432 -5.680 23.748 1.00 28.82 25 SER B N 1
ATOM 1164 C CA . SER B 1 25 ? 6.855 -5.330 23.748 1.00 30.01 25 SER B CA 1
ATOM 1165 C C . SER B 1 25 ? 7.523 -5.842 25.044 1.00 39.71 25 SER B C 1
ATOM 1166 O O . SER B 1 25 ? 6.859 -6.423 25.914 1.00 39.81 25 SER B O 1
ATOM 1169 N N . GLY B 1 26 ? 8.817 -5.559 25.179 1.00 39.33 26 GLY B N 1
ATOM 1170 C CA . GLY B 1 26 ? 9.594 -5.907 26.360 1.00 40.47 26 GLY B CA 1
ATOM 1171 C C . GLY B 1 26 ? 9.998 -7.363 26.448 1.00 44.38 26 GLY B C 1
ATOM 1172 O O . GLY B 1 26 ? 9.907 -8.103 25.466 1.00 43.05 26 GLY B O 1
ATOM 1173 N N . ARG B 1 27 ? 10.482 -7.773 27.630 1.00 37.12 27 ARG B N 1
ATOM 1174 C CA . ARG B 1 27 ? 10.940 -9.148 27.897 1.00 38.02 27 ARG B CA 1
ATOM 1175 C C . ARG B 1 27 ? 10.420 -9.552 29.288 1.00 41.65 27 ARG B C 1
ATOM 1176 O O . ARG B 1 27 ? 11.059 -10.291 30.047 1.00 42.75 27 ARG B O 1
ATOM 1178 N N . THR B 1 28 ? 9.213 -9.051 29.587 1.00 35.50 28 THR B N 1
ATOM 1179 C CA . THR B 1 28 ? 8.533 -9.183 30.857 1.00 34.45 28 THR B CA 1
ATOM 1180 C C . THR B 1 28 ? 7.079 -9.679 30.624 1.00 34.46 28 THR B C 1
ATOM 1181 O O . THR B 1 28 ? 6.267 -9.614 31.543 1.00 34.70 28 THR B O 1
ATOM 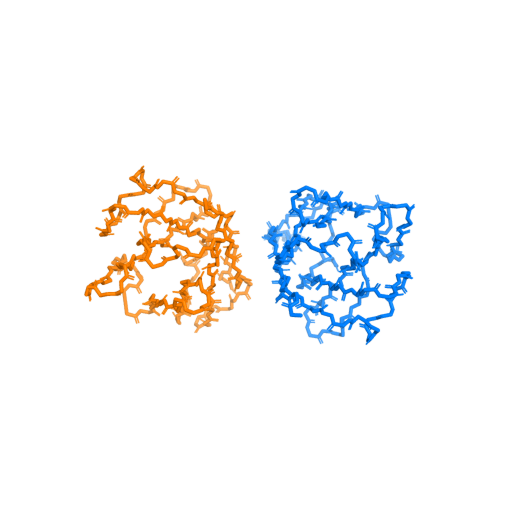1185 N N . PHE B 1 29 ? 6.775 -10.233 29.413 1.00 27.09 29 PHE B N 1
ATOM 1186 C CA . PHE B 1 29 ? 5.418 -10.695 29.052 1.00 25.32 29 PHE B CA 1
ATOM 1187 C C . PHE B 1 29 ? 4.766 -11.656 30.059 1.00 27.73 29 PHE B C 1
ATOM 1188 O O . PHE B 1 29 ? 3.561 -11.558 30.287 1.00 27.54 29 PHE B O 1
ATOM 1196 N N . SER B 1 30 ? 5.559 -12.567 30.663 1.00 25.65 30 SER B N 1
ATOM 1197 C CA . SER B 1 30 ? 5.090 -13.543 31.666 1.00 24.49 30 SER B CA 1
ATOM 1198 C C . SER B 1 30 ? 4.640 -12.865 32.970 1.00 28.40 30 SER B C 1
ATOM 1199 O O . SER B 1 30 ? 3.932 -13.485 33.766 1.00 29.34 30 SER B O 1
ATOM 1202 N N . ASP B 1 31 ? 4.978 -11.568 33.151 1.00 24.95 31 ASP B N 1
ATOM 1203 C CA . ASP B 1 31 ? 4.542 -10.807 34.314 1.00 24.40 31 ASP B CA 1
ATOM 1204 C C . ASP B 1 31 ? 3.139 -10.227 34.103 1.00 28.36 31 ASP B C 1
ATOM 1205 O O . ASP B 1 31 ? 2.617 -9.580 35.008 1.00 28.97 31 ASP B O 1
ATOM 1210 N N . TYR B 1 32 ? 2.499 -10.546 32.945 1.00 24.48 32 TYR B N 1
ATOM 1211 C CA . TYR B 1 32 ? 1.182 -10.028 32.593 1.00 23.86 32 TYR B CA 1
ATOM 1212 C C . TYR B 1 32 ? 0.068 -11.012 32.378 1.00 24.60 32 TYR B C 1
ATOM 1213 O O . TYR B 1 32 ? 0.246 -12.020 31.696 1.00 22.93 32 TYR B O 1
ATOM 1222 N N . ALA B 1 33 ? -1.131 -10.628 32.882 1.00 19.98 33 ALA B N 1
ATOM 1223 C CA . ALA B 1 33 ? -2.408 -11.255 32.625 1.00 19.35 33 ALA B CA 1
ATOM 1224 C C . ALA B 1 33 ? -3.047 -10.380 31.531 1.00 21.37 33 ALA B C 1
ATOM 1225 O O . ALA B 1 33 ? -2.801 -9.156 31.465 1.00 21.19 33 ALA B O 1
ATOM 1227 N N . LEU B 1 34 ? -3.783 -11.011 30.618 1.00 17.13 34 LEU B N 1
ATOM 1228 C CA . LEU B 1 34 ? -4.345 -10.329 29.448 1.00 16.79 34 LEU B CA 1
ATOM 1229 C C . LEU B 1 34 ? -5.806 -10.627 29.243 1.00 18.87 34 LEU B C 1
ATOM 1230 O O . LEU B 1 34 ? -6.322 -11.650 29.725 1.00 18.00 34 LEU B O 1
ATOM 1235 N N . GLY B 1 35 ? -6.468 -9.713 28.549 1.00 14.64 35 GLY B N 1
ATOM 1236 C CA . GLY B 1 35 ? -7.876 -9.842 28.228 1.00 14.42 35 GLY B CA 1
ATOM 1237 C C . GLY B 1 35 ? -8.200 -9.311 26.859 1.00 19.24 35 GLY B C 1
ATOM 1238 O O . GLY B 1 35 ? -7.478 -8.466 26.342 1.00 18.76 35 GLY B O 1
ATOM 1239 N N . TRP B 1 36 ? -9.304 -9.791 26.273 1.00 16.56 36 TRP B N 1
ATOM 1240 C CA . TRP B 1 36 ? -9.854 -9.282 25.028 1.00 16.09 36 TRP B CA 1
ATOM 1241 C C . TRP B 1 36 ? -11.181 -8.613 25.357 1.00 18.28 36 TRP B C 1
ATOM 1242 O O . TRP B 1 36 ? -11.985 -9.142 26.136 1.00 16.52 36 TRP B O 1
ATOM 1253 N N . PHE B 1 37 ? -11.405 -7.448 24.768 1.00 14.97 37 PHE B N 1
ATOM 1254 C CA . PHE B 1 37 ? -12.641 -6.697 24.900 1.00 13.84 37 PHE B CA 1
ATOM 1255 C C . PHE B 1 37 ? -13.095 -6.358 23.489 1.00 19.28 37 PHE B C 1
ATOM 1256 O O . PHE B 1 37 ? -12.303 -6.479 22.550 1.00 20.59 37 PHE B O 1
ATOM 1264 N N . ARG B 1 38 ? -14.372 -6.005 23.311 1.00 15.12 38 ARG B N 1
ATOM 1265 C CA . ARG B 1 38 ? -14.800 -5.650 21.956 1.00 14.82 38 ARG B CA 1
ATOM 1266 C C . ARG B 1 38 ? -15.796 -4.538 22.027 1.00 20.12 38 ARG B C 1
ATOM 1267 O O . ARG B 1 38 ? -16.527 -4.437 23.004 1.00 19.14 38 ARG B O 1
ATOM 1275 N N . GLN B 1 39 ? -15.819 -3.715 20.986 1.00 17.29 39 GLN B N 1
ATOM 1276 C CA . GLN B 1 39 ? -16.757 -2.610 20.859 1.00 17.53 39 GLN B CA 1
ATOM 1277 C C . GLN B 1 39 ? -17.570 -2.762 19.592 1.00 18.86 39 GLN B C 1
ATOM 1278 O O . GLN B 1 39 ? -17.040 -2.548 18.488 1.00 18.23 39 GLN B O 1
ATOM 1284 N N . ALA B 1 40 ? -18.862 -3.084 19.736 1.00 18.12 40 ALA B N 1
ATOM 1285 C CA . ALA B 1 40 ? -19.784 -3.187 18.604 1.00 19.06 40 ALA B CA 1
ATOM 1286 C C . ALA B 1 40 ? -20.112 -1.766 18.121 1.00 26.00 40 ALA B C 1
ATOM 1287 O O . ALA B 1 40 ? -19.975 -0.815 18.904 1.00 25.01 40 ALA B O 1
ATOM 1289 N N . PRO B 1 41 ? -20.445 -1.576 16.827 1.00 23.87 41 PRO B N 1
ATOM 1290 C CA . PRO B 1 41 ? -20.661 -0.204 16.320 1.00 24.57 41 PRO B CA 1
ATOM 1291 C C . PRO B 1 41 ? -21.557 0.684 17.186 1.00 28.94 41 PRO B C 1
ATOM 1292 O O . PRO B 1 41 ? -22.713 0.317 17.457 1.00 29.14 41 PRO B O 1
ATOM 1296 N N . GLY B 1 42 ? -20.968 1.790 17.672 1.00 23.66 42 GLY B N 1
ATOM 1297 C CA . GLY B 1 42 ? -21.617 2.812 18.489 1.00 22.61 42 GLY B CA 1
ATOM 1298 C C . GLY B 1 42 ? -22.037 2.410 19.886 1.00 26.02 42 GLY B C 1
ATOM 1299 O O . GLY B 1 42 ? -22.797 3.137 20.535 1.00 24.48 42 GLY B O 1
ATOM 1300 N N . LYS B 1 43 ? -21.528 1.251 20.382 1.00 21.85 43 LYS B N 1
ATOM 1301 C CA . LYS B 1 43 ? -21.926 0.731 21.694 1.00 21.94 43 LYS B CA 1
ATOM 1302 C C . LYS B 1 43 ? -20.764 0.797 22.669 1.00 25.12 43 LYS B C 1
ATOM 1303 O O . LYS B 1 43 ? -19.635 1.111 22.285 1.00 24.34 43 LYS B O 1
ATOM 1309 N N . ASP B 1 44 ? -21.048 0.522 23.946 1.00 22.17 44 ASP B N 1
ATOM 1310 C CA . ASP B 1 44 ? -20.030 0.466 24.973 1.00 20.55 44 ASP B CA 1
ATOM 1311 C C . ASP B 1 44 ? -19.186 -0.793 24.708 1.00 20.50 44 ASP B C 1
ATOM 1312 O O . ASP B 1 44 ? -19.689 -1.805 24.179 1.00 20.77 44 ASP B O 1
ATOM 1317 N N . ARG B 1 45 ? -17.913 -0.746 25.131 1.00 16.70 45 ARG B N 1
ATOM 1318 C CA . ARG B 1 45 ? -17.016 -1.892 25.003 1.00 16.23 45 ARG B CA 1
ATOM 1319 C C . ARG B 1 45 ? -17.466 -2.937 26.033 1.00 21.24 45 ARG B C 1
ATOM 1320 O O . ARG B 1 45 ? -17.918 -2.577 27.137 1.00 20.53 45 ARG B O 1
ATOM 1328 N N . GLU B 1 46 ? -17.392 -4.221 25.653 1.00 18.15 46 GLU B N 1
ATOM 1329 C CA . GLU B 1 46 ? -17.724 -5.320 26.560 1.00 18.56 46 GLU B CA 1
ATOM 1330 C C . GLU B 1 46 ? -16.620 -6.342 26.616 1.00 18.97 46 GLU B C 1
ATOM 1331 O O . GLU B 1 46 ? -15.868 -6.526 25.649 1.00 15.27 46 GLU B O 1
ATOM 1337 N N . PHE B 1 47 ? -16.588 -7.066 27.737 1.00 15.66 47 PHE B N 1
ATOM 1338 C CA . PHE B 1 47 ? -15.667 -8.151 27.970 1.00 14.34 47 PHE B CA 1
ATOM 1339 C C . PHE B 1 47 ? -15.872 -9.319 26.985 1.00 16.99 47 PHE B C 1
ATOM 1340 O O . PHE B 1 47 ? -17.016 -9.640 26.616 1.00 17.09 47 PHE B O 1
ATOM 1348 N N . VAL B 1 48 ? -14.761 -9.954 26.580 1.00 13.69 48 VAL B N 1
ATOM 1349 C CA . VAL B 1 48 ? -14.791 -11.126 25.681 1.00 13.39 48 VAL B CA 1
ATOM 1350 C C . VAL B 1 48 ? -14.135 -12.325 26.346 1.00 16.62 48 VAL B C 1
ATOM 1351 O O . VAL B 1 48 ? -14.760 -13.383 26.453 1.00 17.47 48 VAL B O 1
ATOM 1355 N N . ALA B 1 49 ? -12.860 -12.175 26.771 1.00 14.37 49 ALA B N 1
ATOM 1356 C CA . ALA B 1 49 ? -12.114 -13.301 27.340 1.00 15.47 49 ALA B CA 1
ATOM 1357 C C . ALA B 1 49 ? -10.912 -12.808 28.128 1.00 19.06 49 ALA B C 1
ATOM 1358 O O . ALA B 1 49 ? -10.427 -11.705 27.879 1.00 16.62 49 ALA B O 1
ATOM 1360 N N . ALA B 1 50 ? -10.460 -13.601 29.110 1.00 16.91 50 ALA B N 1
ATOM 1361 C CA . ALA B 1 50 ? -9.304 -13.224 29.907 1.00 16.13 50 ALA B CA 1
ATOM 1362 C C . ALA B 1 50 ? -8.456 -14.450 30.151 1.00 20.84 50 ALA B C 1
ATOM 1363 O O . ALA B 1 50 ? -9.001 -15.555 30.209 1.00 22.20 50 ALA B O 1
ATOM 1365 N N . ILE B 1 51 ? -7.140 -14.259 30.316 1.00 16.85 51 ILE B N 1
ATOM 1366 C CA . ILE B 1 51 ? -6.183 -15.340 30.571 1.00 17.37 51 ILE B CA 1
ATOM 1367 C C . ILE B 1 51 ? -5.188 -14.907 31.626 1.00 20.82 51 ILE B C 1
ATOM 1368 O O . ILE B 1 51 ? -4.643 -13.794 31.554 1.00 19.70 51 ILE B O 1
ATOM 1373 N N . SER B 1 52 ? -4.971 -15.781 32.634 1.00 19.78 52 SER B N 1
ATOM 1374 C CA . SER B 1 52 ? -4.012 -15.505 33.706 1.00 20.97 52 SER B CA 1
ATOM 1375 C C . SER B 1 52 ? -2.546 -15.614 33.229 1.00 26.52 52 SER B C 1
ATOM 1376 O O . SER B 1 52 ? -2.303 -15.973 32.073 1.00 26.94 52 SER B O 1
ATOM 1379 N N . TRP B 1 53 ? -1.576 -15.283 34.120 1.00 25.80 53 TRP B N 1
ATOM 1380 C CA . TRP B 1 53 ? -0.115 -15.252 33.879 1.00 27.65 53 TRP B CA 1
ATOM 1381 C C . TRP B 1 53 ? 0.458 -16.480 33.116 1.00 36.71 53 TRP B C 1
ATOM 1382 O O . TRP B 1 53 ? 1.386 -16.348 32.311 1.00 37.38 53 TRP B O 1
ATOM 1393 N N . SER B 1 54 ? -0.146 -17.644 33.348 1.00 38.10 54 SER B N 1
ATOM 1394 C CA . SER B 1 54 ? 0.136 -18.929 32.699 1.00 40.82 54 SER B CA 1
ATOM 1395 C C . SER B 1 54 ? -1.162 -19.699 32.886 1.00 49.90 54 SER B C 1
ATOM 1396 O O . SER B 1 54 ? -2.049 -19.672 32.025 1.00 48.94 54 SER B O 1
ATOM 1399 N N . GLY B 1 55 ? -1.291 -20.267 34.078 1.00 50.82 55 GLY B N 1
ATOM 1400 C CA . GLY B 1 55 ? -2.476 -20.940 34.574 1.00 52.07 55 GLY B CA 1
ATOM 1401 C C . GLY B 1 55 ? -2.978 -20.179 35.794 1.00 59.35 55 GLY B C 1
ATOM 1402 O O . GLY B 1 55 ? -2.377 -19.174 36.193 1.00 60.20 55 GLY B O 1
ATOM 1403 N N . GLY B 1 56 ? -4.088 -20.621 36.379 1.00 55.83 56 GLY B N 1
ATOM 1404 C CA . GLY B 1 56 ? -4.811 -21.805 35.932 1.00 55.16 56 GLY B CA 1
ATOM 1405 C C . GLY B 1 56 ? -6.069 -21.543 35.129 1.00 56.96 56 GLY B C 1
ATOM 1406 O O . GLY B 1 56 ? -6.484 -22.408 34.346 1.00 57.60 56 GLY B O 1
ATOM 1407 N N . SER B 1 57 ? -6.687 -20.350 35.300 1.00 48.93 57 SER B N 1
ATOM 1408 C CA . SER B 1 57 ? -7.953 -20.067 34.638 1.00 45.52 57 SER B CA 1
ATOM 1409 C C . SER B 1 57 ? -8.038 -19.018 33.533 1.00 40.89 57 SER B C 1
ATOM 1410 O O . SER B 1 57 ? -7.222 -18.095 33.404 1.00 40.21 57 SER B O 1
ATOM 1413 N N . THR B 1 58 ? -9.059 -19.220 32.713 1.00 30.71 58 THR B N 1
ATOM 1414 C CA . THR B 1 58 ? -9.483 -18.370 31.631 1.00 27.86 58 THR B CA 1
ATOM 1415 C C . THR B 1 58 ? -10.950 -18.102 31.887 1.00 27.44 58 THR B C 1
ATOM 1416 O O . THR B 1 58 ? -11.658 -18.939 32.467 1.00 28.30 58 THR B O 1
ATOM 1420 N N . TYR B 1 59 ? -11.414 -16.962 31.456 1.00 20.29 59 TYR B N 1
ATOM 1421 C CA . TYR B 1 59 ? -12.811 -16.618 31.591 1.00 18.61 59 TYR B CA 1
ATOM 1422 C C . TYR B 1 59 ? -13.315 -16.205 30.235 1.00 21.77 59 TYR B C 1
ATOM 1423 O O . TYR B 1 59 ? -12.573 -15.568 29.504 1.00 19.32 59 TYR B O 1
ATOM 1432 N N . TYR B 1 60 ? -14.583 -16.512 29.925 1.00 19.43 60 TYR B N 1
ATOM 1433 C CA . TYR B 1 60 ? -15.230 -16.103 28.687 1.00 18.40 60 TYR B CA 1
ATOM 1434 C C . TYR B 1 60 ? -16.540 -15.405 28.968 1.00 21.91 60 TYR B C 1
ATOM 1435 O O . TYR B 1 60 ? -17.199 -15.697 29.984 1.00 18.97 60 TYR B O 1
ATOM 1444 N N . ALA B 1 61 ? -16.935 -14.471 28.084 1.00 18.13 61 ALA B N 1
ATOM 1445 C CA . ALA B 1 61 ? -18.238 -13.822 28.167 1.00 17.91 61 ALA B CA 1
ATOM 1446 C C . ALA B 1 61 ? -19.249 -14.935 27.810 1.00 22.12 61 ALA B C 1
ATOM 1447 O O . ALA B 1 61 ? -18.932 -15.876 27.048 1.00 19.49 61 ALA B O 1
ATOM 1449 N N . ASP B 1 62 ? -20.447 -14.827 28.383 1.00 17.72 62 ASP B N 1
ATOM 1450 C CA . ASP B 1 62 ? -21.523 -15.787 28.163 1.00 15.91 62 ASP B CA 1
ATOM 1451 C C . ASP B 1 62 ? -21.867 -15.949 26.669 1.00 19.58 62 ASP B C 1
ATOM 1452 O O . ASP B 1 62 ? -22.092 -17.085 26.231 1.00 17.03 62 ASP B O 1
ATOM 1457 N N . SER B 1 63 ? -21.849 -14.831 25.883 1.00 16.26 63 SER B N 1
ATOM 1458 C CA . SER B 1 63 ? -22.208 -14.853 24.462 1.00 14.88 63 SER B CA 1
ATOM 1459 C C . SER B 1 63 ? -21.143 -15.521 23.569 1.00 18.76 63 SER B C 1
ATOM 1460 O O . SER B 1 63 ? -21.449 -15.839 22.423 1.00 20.26 63 SER B O 1
ATOM 1463 N N . VAL B 1 64 ? -19.893 -15.692 24.067 1.00 13.52 64 VAL B N 1
ATOM 1464 C CA . VAL B 1 64 ? -18.806 -16.293 23.277 1.00 13.19 64 VAL B CA 1
ATOM 1465 C C . VAL B 1 64 ? -18.299 -17.658 23.760 1.00 14.72 64 VAL B C 1
ATOM 1466 O O . VAL B 1 64 ? -17.635 -18.353 22.993 1.00 16.19 64 VAL B O 1
ATOM 1470 N N . GLN B 1 65 ? -18.533 -17.995 25.033 1.00 14.51 65 GLN B N 1
ATOM 1471 C CA . GLN B 1 65 ? -18.046 -19.234 25.622 1.00 14.53 65 GLN B CA 1
ATOM 1472 C C . GLN B 1 65 ? -18.339 -20.424 24.711 1.00 15.84 65 GLN B C 1
ATOM 1473 O O . GLN B 1 65 ? -19.449 -20.577 24.201 1.00 14.59 65 GLN B O 1
ATOM 1479 N N . GLY B 1 66 ? -17.316 -21.250 24.511 1.00 14.81 66 GLY B N 1
ATOM 1480 C CA . GLY B 1 66 ? -17.376 -22.460 23.686 1.00 14.41 66 GLY B CA 1
ATOM 1481 C C . GLY B 1 66 ? -17.024 -22.217 22.228 1.00 16.24 66 GLY B C 1
ATOM 1482 O O . GLY B 1 66 ? -16.343 -23.041 21.636 1.00 15.61 66 GLY B O 1
ATOM 1483 N N . ARG B 1 67 ? -17.453 -21.077 21.646 1.00 15.49 67 ARG B N 1
ATOM 1484 C CA . ARG B 1 67 ? -17.119 -20.724 20.257 1.00 13.29 67 ARG B CA 1
ATOM 1485 C C . ARG B 1 67 ? -15.712 -20.112 20.193 1.00 17.31 67 ARG B C 1
ATOM 1486 O O . ARG B 1 67 ? -15.011 -20.341 19.224 1.00 16.29 67 ARG B O 1
ATOM 1494 N N . PHE B 1 68 ? -15.301 -19.340 21.243 1.00 14.00 68 PHE B N 1
ATOM 1495 C CA . PHE B 1 68 ? -14.000 -18.670 21.257 1.00 14.41 68 PHE B CA 1
ATOM 1496 C C . PHE B 1 68 ? -13.079 -19.299 22.277 1.00 19.96 68 PHE B C 1
ATOM 1497 O O . PHE B 1 68 ? -13.530 -19.739 23.337 1.00 20.18 68 PHE B O 1
ATOM 1505 N N . THR B 1 69 ? -11.768 -19.230 21.999 1.00 12.69 69 THR B N 1
ATOM 1506 C CA . THR B 1 69 ? -10.710 -19.755 22.841 1.00 11.55 69 THR B CA 1
ATOM 1507 C C . THR B 1 69 ? -9.593 -18.742 22.947 1.00 18.69 69 THR B C 1
ATOM 1508 O O . THR B 1 69 ? -9.081 -18.248 21.926 1.00 19.51 69 THR B O 1
ATOM 1512 N N . ILE B 1 70 ? -9.141 -18.518 24.174 1.00 14.51 70 ILE B N 1
ATOM 1513 C CA . ILE B 1 70 ? -8.024 -17.625 24.436 1.00 15.29 70 ILE B CA 1
ATOM 1514 C C . ILE B 1 70 ? -6.825 -18.472 24.835 1.00 17.83 70 ILE B C 1
ATOM 1515 O O . ILE B 1 70 ? -6.956 -19.456 25.564 1.00 16.60 70 ILE B O 1
ATOM 1520 N N . SER B 1 71 ? -5.667 -18.118 24.312 1.00 14.88 71 SER B N 1
ATOM 1521 C CA . SER B 1 71 ? -4.430 -18.851 24.590 1.00 14.63 71 SER B CA 1
ATOM 1522 C C . SER B 1 71 ? -3.247 -17.869 24.633 1.00 18.97 71 SER B C 1
ATOM 1523 O O . SER B 1 71 ? -3.385 -16.684 24.273 1.00 18.40 71 SER B O 1
ATOM 1526 N N . ARG B 1 72 ? -2.093 -18.349 25.113 1.00 17.47 72 ARG B N 1
ATOM 1527 C CA . ARG B 1 72 ? -0.905 -17.500 25.192 1.00 18.90 72 ARG B CA 1
ATOM 1528 C C . ARG B 1 72 ? 0.362 -18.251 24.824 1.00 24.16 72 ARG B C 1
ATOM 1529 O O . ARG B 1 72 ? 0.464 -19.463 25.051 1.00 23.43 72 ARG B O 1
ATOM 1537 N N . ASP B 1 73 ? 1.308 -17.533 24.219 1.00 20.05 73 ASP B N 1
ATOM 1538 C CA . ASP B 1 73 ? 2.597 -18.084 23.857 1.00 21.52 73 ASP B CA 1
ATOM 1539 C C . ASP B 1 73 ? 3.640 -17.087 24.359 1.00 23.57 73 ASP B C 1
ATOM 1540 O O . ASP B 1 73 ? 3.860 -16.053 23.739 1.00 21.76 73 ASP B O 1
ATOM 1545 N N . ASN B 1 74 ? 4.222 -17.395 25.479 1.00 23.03 74 ASN B N 1
ATOM 1546 C CA . ASN B 1 74 ? 5.183 -16.546 26.103 1.00 25.14 74 ASN B CA 1
ATOM 1547 C C . ASN B 1 74 ? 6.460 -16.316 25.273 1.00 30.97 74 ASN B C 1
ATOM 1548 O O . ASN B 1 74 ? 7.034 -15.236 25.304 1.00 31.12 74 ASN B O 1
ATOM 1553 N N . ASP B 1 75 ? 6.882 -17.327 24.530 1.00 27.68 75 ASP B N 1
ATOM 1554 C CA . ASP B 1 75 ? 8.035 -17.215 23.664 1.00 27.17 75 ASP B CA 1
ATOM 1555 C C . ASP B 1 75 ? 7.787 -16.272 22.511 1.00 29.25 75 ASP B C 1
ATOM 1556 O O . ASP B 1 75 ? 8.699 -15.777 21.923 1.00 30.11 75 ASP B O 1
ATOM 1561 N N . LYS B 1 76 ? 6.530 -16.009 22.202 1.00 23.86 76 LYS B N 1
ATOM 1562 C CA . LYS B 1 76 ? 6.209 -15.044 21.173 1.00 22.98 76 LYS B CA 1
ATOM 1563 C C . LYS B 1 76 ? 5.605 -13.727 21.703 1.00 22.81 76 LYS B C 1
ATOM 1564 O O . LYS B 1 76 ? 5.164 -12.947 20.953 1.00 20.16 76 LYS B O 1
ATOM 1570 N N . ASN B 1 77 ? 5.649 -13.545 22.999 1.00 21.40 77 ASN B N 1
ATOM 1571 C CA . ASN B 1 77 ? 5.094 -12.391 23.735 1.00 19.71 77 ASN B CA 1
ATOM 1572 C C . ASN B 1 77 ? 3.653 -12.094 23.251 1.00 22.77 77 ASN B C 1
ATOM 1573 O O . ASN B 1 77 ? 3.284 -10.934 23.066 1.00 19.73 77 ASN B O 1
ATOM 1578 N N . SER B 1 78 ? 2.860 -13.161 23.017 1.00 17.35 78 SER B N 1
ATOM 1579 C CA . SER B 1 78 ? 1.538 -12.972 22.432 1.00 17.26 78 SER B CA 1
ATOM 1580 C C . SER B 1 78 ? 0.424 -13.720 23.128 1.00 21.70 78 SER B C 1
ATOM 1581 O O . SER B 1 78 ? 0.655 -14.763 23.751 1.00 21.76 78 SER B O 1
ATOM 1584 N N . VAL B 1 79 ? -0.794 -13.179 22.993 1.00 18.89 79 VAL B N 1
ATOM 1585 C CA . VAL B 1 79 ? -2.046 -13.834 23.387 1.00 18.37 79 VAL B CA 1
ATOM 1586 C C . VAL B 1 79 ? -2.859 -13.954 22.095 1.00 20.17 79 VAL B C 1
ATOM 1587 O O . VAL B 1 79 ? -2.652 -13.157 21.155 1.00 17.98 79 VAL B O 1
ATOM 1591 N N . TYR B 1 80 ? -3.707 -14.979 22.014 1.00 15.27 80 TYR B N 1
ATOM 1592 C CA . TYR B 1 80 ? -4.513 -15.210 20.833 1.00 14.91 80 TYR B CA 1
ATOM 1593 C C . TYR B 1 80 ? -5.967 -15.351 21.174 1.00 16.64 80 TYR B C 1
ATOM 1594 O O . TYR B 1 80 ? -6.332 -15.769 22.284 1.00 15.07 80 TYR B O 1
ATOM 1603 N N . LEU B 1 81 ? -6.807 -15.064 20.192 1.00 13.63 81 LEU B N 1
ATOM 1604 C CA . LEU B 1 81 ? -8.232 -15.281 20.357 1.00 13.43 81 LEU B CA 1
ATOM 1605 C C . LEU B 1 81 ? -8.683 -15.993 19.103 1.00 15.20 81 LEU B C 1
ATOM 1606 O O . LEU B 1 81 ? -8.704 -15.406 18.004 1.00 12.94 81 LEU B O 1
ATOM 1611 N N . GLN B 1 82 ? -8.994 -17.280 19.269 1.00 14.70 82 GLN B N 1
ATOM 1612 C CA . GLN B 1 82 ? -9.454 -18.094 18.157 1.00 14.20 82 GLN B CA 1
ATOM 1613 C C . GLN B 1 82 ? -10.966 -18.007 18.184 1.00 18.47 82 GLN B C 1
ATOM 1614 O O . GLN B 1 82 ? -11.608 -18.393 19.181 1.00 18.18 82 GLN B O 1
ATOM 1620 N N . MET B 1 83 ? -11.540 -17.518 17.092 1.00 14.29 83 MET B N 1
ATOM 1621 C CA . MET B 1 83 ? -12.981 -17.317 17.036 1.00 15.50 83 MET B CA 1
ATOM 1622 C C . MET B 1 83 ? -13.596 -18.257 16.005 1.00 19.58 83 MET B C 1
ATOM 1623 O O . MET B 1 83 ? -13.230 -18.184 14.836 1.00 17.54 83 MET B O 1
ATOM 1628 N N . ASN B 1 84 ? -14.481 -19.177 16.450 1.00 16.34 84 ASN B N 1
ATOM 1629 C CA . ASN B 1 84 ? -15.149 -20.119 15.546 1.00 14.84 84 ASN B CA 1
ATOM 1630 C C . ASN B 1 84 ? -16.627 -19.742 15.404 1.00 19.65 84 ASN B C 1
ATOM 1631 O O . ASN B 1 84 ? -17.190 -19.088 16.296 1.00 20.57 84 ASN B O 1
ATOM 1636 N N . SER B 1 85 ? -17.279 -20.257 14.347 1.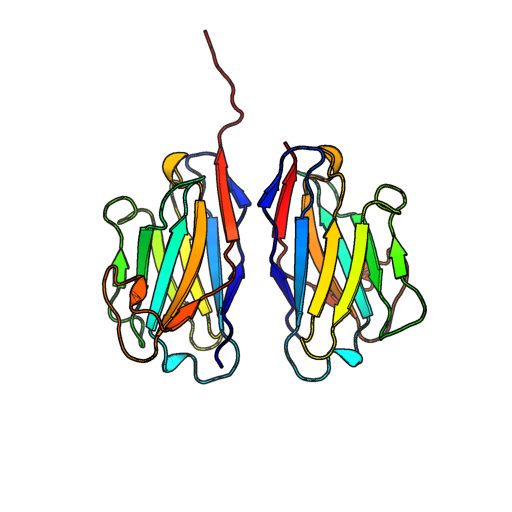00 14.55 85 SER B N 1
ATOM 1637 C CA . SER B 1 85 ? -18.736 -20.077 14.094 1.00 14.96 85 SER B CA 1
ATOM 1638 C C . SER B 1 85 ? -19.211 -18.646 14.325 1.00 17.96 85 SER B C 1
ATOM 1639 O O . SER B 1 85 ? -20.151 -18.398 15.107 1.00 17.73 85 SER B O 1
ATOM 1642 N N . LEU B 1 86 ? -18.517 -17.693 13.695 1.00 15.26 86 LEU B N 1
ATOM 1643 C CA . LEU B 1 86 ? -18.848 -16.272 13.858 1.00 14.99 86 LEU B CA 1
ATOM 1644 C C . LEU B 1 86 ? -20.272 -15.896 13.455 1.00 19.99 86 LEU B C 1
ATOM 1645 O O . LEU B 1 86 ? -20.845 -16.479 12.535 1.00 18.80 86 LEU B O 1
ATOM 1650 N N . LYS B 1 87 ? -20.852 -14.950 14.194 1.00 17.28 87 LYS B N 1
ATOM 1651 C CA . LYS B 1 87 ? -22.229 -14.498 13.959 1.00 18.32 87 LYS B CA 1
ATOM 1652 C C . LYS B 1 87 ? -22.203 -12.999 13.651 1.00 22.88 87 LYS B C 1
ATOM 1653 O O . LYS B 1 87 ? -21.291 -12.304 14.107 1.00 20.16 87 LYS B O 1
ATOM 1659 N N . PRO B 1 88 ? -23.204 -12.454 12.923 1.00 23.48 88 PRO B N 1
ATOM 1660 C CA . PRO B 1 88 ? -23.219 -10.993 12.673 1.00 23.18 88 PRO B CA 1
ATOM 1661 C C . PRO B 1 88 ? -23.054 -10.155 13.949 1.00 23.93 88 PRO B C 1
ATOM 1662 O O . PRO B 1 88 ? -22.399 -9.112 13.908 1.00 25.04 88 PRO B O 1
ATOM 1666 N N . GLU B 1 89 ? -23.593 -10.645 15.088 1.00 20.23 89 GLU B N 1
ATOM 1667 C CA . GLU B 1 89 ? -23.532 -10.010 16.413 1.00 20.41 89 GLU B CA 1
ATOM 1668 C C . GLU B 1 89 ? -22.111 -9.944 16.989 1.00 20.48 89 GLU B C 1
ATOM 1669 O O . GLU B 1 89 ? -21.894 -9.230 17.980 1.00 18.33 89 GLU B O 1
ATOM 1671 N N . ASP B 1 90 ? -21.158 -10.728 16.413 1.00 14.63 90 ASP B N 1
ATOM 1672 C CA . ASP B 1 90 ? -19.758 -10.688 16.841 1.00 12.85 90 ASP B CA 1
ATOM 1673 C C . ASP B 1 90 ? -19.012 -9.515 16.164 1.00 17.32 90 ASP B C 1
ATOM 1674 O O . ASP B 1 90 ? -17.829 -9.297 16.446 1.00 17.58 90 ASP B O 1
ATOM 1679 N N . THR B 1 91 ? -19.679 -8.793 15.247 1.00 13.70 91 THR B N 1
ATOM 1680 C CA . THR B 1 91 ? -19.067 -7.608 14.591 1.00 14.76 91 THR B CA 1
ATOM 1681 C C . THR B 1 91 ? -18.676 -6.578 15.649 1.00 18.28 91 THR B C 1
ATOM 1682 O O . THR B 1 91 ? -19.511 -6.159 16.459 1.00 17.04 91 THR B O 1
ATOM 1686 N N . ALA B 1 92 ? -17.388 -6.209 15.661 1.00 16.15 92 ALA B N 1
ATOM 1687 C CA . ALA B 1 92 ? -16.861 -5.256 16.619 1.00 15.17 92 ALA B CA 1
ATOM 1688 C C . ALA B 1 92 ? -15.401 -4.964 16.331 1.00 19.56 92 ALA B C 1
ATOM 1689 O O . ALA B 1 92 ? -14.730 -5.692 15.563 1.00 18.22 92 ALA B O 1
ATOM 1691 N N . VAL B 1 93 ? -14.885 -3.913 17.000 1.00 13.96 93 VAL B N 1
ATOM 1692 C CA . VAL B 1 93 ? -13.464 -3.673 17.004 1.00 14.37 93 VAL B CA 1
ATOM 1693 C C . VAL B 1 93 ? -12.976 -4.472 18.248 1.00 15.02 93 VAL B C 1
ATOM 1694 O O . VAL B 1 93 ? -13.527 -4.290 19.333 1.00 17.02 93 VAL B O 1
ATOM 1698 N N . TYR B 1 94 ? -12.017 -5.380 18.069 1.00 12.16 94 TYR B N 1
ATOM 1699 C CA . TYR B 1 94 ? -11.495 -6.189 19.172 1.00 13.08 94 TYR B CA 1
ATOM 1700 C C . TYR B 1 94 ? -10.216 -5.599 19.729 1.00 17.09 94 TYR B C 1
ATOM 1701 O O . TYR B 1 94 ? -9.316 -5.264 18.974 1.00 16.66 94 TYR B O 1
ATOM 1710 N N . TYR B 1 95 ? -10.174 -5.428 21.047 1.00 11.61 95 TYR B N 1
ATOM 1711 C CA . TYR B 1 95 ? -9.058 -4.837 21.755 1.00 13.10 95 TYR B CA 1
ATOM 1712 C C . TYR B 1 95 ? -8.459 -5.779 22.731 1.00 17.58 95 TYR B C 1
ATOM 1713 O O . TYR B 1 95 ? -9.165 -6.390 23.526 1.00 17.94 95 TYR B O 1
ATOM 1722 N N . CYS B 1 96 ? -7.155 -5.763 22.818 1.00 15.51 96 CYS B N 1
ATOM 1723 C CA . CYS B 1 96 ? 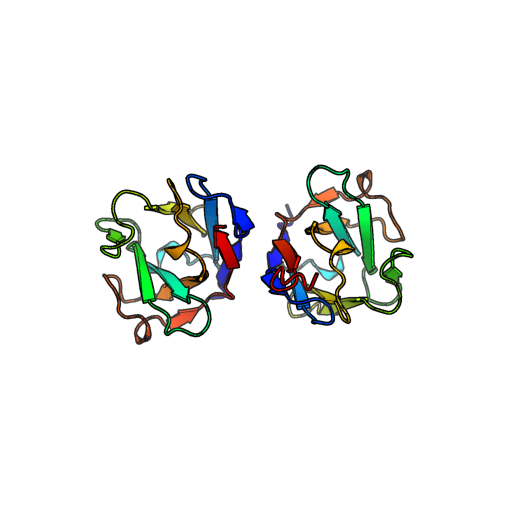-6.559 -6.505 23.893 1.00 18.78 96 CYS B CA 1
ATOM 1724 C C . CYS B 1 96 ? -6.051 -5.546 24.985 1.00 19.89 96 CYS B C 1
ATOM 1725 O O . CYS B 1 96 ? -5.808 -4.362 24.740 1.00 14.64 96 CYS B O 1
ATOM 1728 N N . ALA B 1 97 ? -5.967 -6.068 26.212 1.00 16.90 97 ALA B N 1
ATOM 1729 C CA . ALA B 1 97 ? -5.522 -5.310 27.375 1.00 17.24 97 ALA B CA 1
ATOM 1730 C C . ALA B 1 97 ? -4.591 -6.163 28.254 1.00 19.98 97 ALA B C 1
ATOM 1731 O O . ALA B 1 97 ? -4.709 -7.394 28.255 1.00 19.71 97 ALA B O 1
ATOM 1733 N N . ALA B 1 98 ? -3.690 -5.509 28.998 1.00 16.72 98 ALA B N 1
ATOM 1734 C CA . ALA B 1 98 ? -2.732 -6.190 29.869 1.00 18.14 98 ALA B CA 1
ATOM 1735 C C . ALA B 1 98 ? -2.659 -5.536 31.223 1.00 21.65 98 ALA B C 1
ATOM 1736 O O . ALA B 1 98 ? -2.849 -4.325 31.345 1.00 19.60 98 ALA B O 1
ATOM 1738 N N . ASP B 1 99 ? -2.363 -6.349 32.238 1.00 18.93 99 ASP B N 1
ATOM 1739 C CA . ASP B 1 99 ? -2.225 -5.910 33.627 1.00 18.85 99 ASP B CA 1
ATOM 1740 C C . ASP B 1 99 ? -1.259 -6.797 34.360 1.00 22.52 99 ASP B C 1
ATOM 1741 O O . ASP B 1 99 ? -1.299 -8.023 34.206 1.00 19.88 99 ASP B O 1
ATOM 1746 N N . LYS B 1 100 ? -0.351 -6.188 35.137 1.00 19.48 100 LYS B N 1
ATOM 1747 C CA . LYS B 1 100 ? 0.637 -7.013 35.842 1.00 20.75 100 LYS B CA 1
ATOM 1748 C C . LYS B 1 100 ? 0.081 -7.592 37.137 1.00 26.13 100 LYS B C 1
ATOM 1749 O O . LYS B 1 100 ? 0.647 -8.555 37.651 1.00 26.82 100 LYS B O 1
ATOM 1751 N N . TYR B 1 101 ? -1.031 -7.036 37.654 1.00 23.05 101 TYR B N 1
ATOM 1752 C CA . TYR B 1 101 ? -1.535 -7.465 38.962 1.00 25.68 101 TYR B CA 1
ATOM 1753 C C . TYR B 1 101 ? -2.858 -8.181 39.024 1.00 28.55 101 TYR B C 1
ATOM 1754 O O . TYR B 1 101 ? -3.051 -8.982 39.936 1.00 30.22 101 TYR B O 1
ATOM 1763 N N . TYR B 1 102 ? -3.770 -7.883 38.103 1.00 23.80 102 TYR B N 1
ATOM 1764 C CA . TYR B 1 102 ? -5.111 -8.461 38.115 1.00 22.76 102 TYR B CA 1
ATOM 1765 C C . TYR B 1 102 ? -5.426 -9.385 36.944 1.00 24.88 102 TYR B C 1
ATOM 1766 O O . TYR B 1 102 ? -5.069 -9.092 35.798 1.00 22.78 102 TYR B O 1
ATOM 1775 N N . THR B 1 103 ? -6.210 -10.449 37.237 1.00 20.87 103 THR B N 1
ATOM 1776 C CA . THR B 1 103 ? -6.796 -11.317 36.234 1.00 21.00 103 THR B CA 1
ATOM 1777 C C . THR B 1 103 ? -8.207 -11.683 36.693 1.00 25.72 103 THR B C 1
ATOM 1778 O O . THR B 1 103 ? -8.459 -11.740 37.888 1.00 23.08 103 THR B O 1
ATOM 1782 N N . GLY B 1 104 ? -9.087 -11.953 35.742 1.00 21.37 104 GLY B N 1
ATOM 1783 C CA . GLY B 1 104 ? -10.434 -12.400 36.044 1.00 22.14 104 GLY B CA 1
ATOM 1784 C C . GLY B 1 104 ? -11.421 -12.018 34.976 1.00 29.79 104 GLY B C 1
ATOM 1785 O O . GLY B 1 104 ? -11.030 -11.443 33.961 1.00 30.24 104 GLY B O 1
ATOM 1786 N N . PRO B 1 105 ? -12.723 -12.262 35.205 1.00 27.77 105 PRO B N 1
ATOM 1787 C CA . PRO B 1 105 ? -13.727 -11.834 34.211 1.00 26.87 105 PRO B CA 1
ATOM 17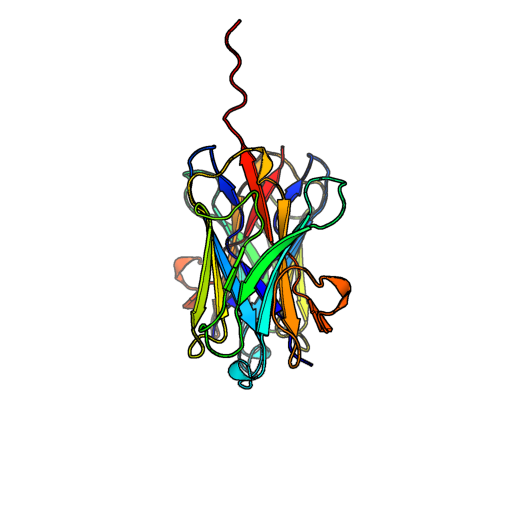88 C C . PRO B 1 105 ? -13.936 -10.318 34.310 1.00 31.61 105 PRO B C 1
ATOM 1789 O O . PRO B 1 105 ? -13.712 -9.743 35.377 1.00 31.64 105 PRO B O 1
ATOM 1793 N N . GLY B 1 106 ? -14.376 -9.696 33.224 1.00 26.71 106 GLY B N 1
ATOM 1794 C CA . GLY B 1 106 ? -14.633 -8.256 33.182 1.00 25.42 106 GLY B CA 1
ATOM 1795 C C . GLY B 1 106 ? -13.473 -7.394 33.647 1.00 29.54 106 GLY B C 1
ATOM 1796 O O . GLY B 1 106 ? -12.329 -7.639 33.256 1.00 29.59 106 GLY B O 1
ATOM 1797 N N . GLY B 1 107 ? -13.772 -6.394 34.496 1.00 25.33 107 GLY B N 1
ATOM 1798 C CA . GLY B 1 107 ? -12.777 -5.479 35.056 1.00 24.23 107 GLY B CA 1
ATOM 1799 C C . GLY B 1 107 ? -12.083 -4.627 34.012 1.00 21.32 107 GLY B C 1
ATOM 1800 O O . GLY B 1 107 ? -10.877 -4.400 34.114 1.00 19.50 107 GLY B O 1
ATOM 1801 N N . GLU B 1 108 ? -12.839 -4.156 33.004 1.00 17.15 108 GLU B N 1
ATOM 1802 C CA . GLU B 1 108 ? -12.300 -3.313 31.931 1.00 16.88 108 GLU B CA 1
ATOM 1803 C C . GLU B 1 108 ? -11.463 -2.143 32.448 1.00 19.22 108 GLU B C 1
ATOM 1804 O O . GLU B 1 108 ? -10.318 -1.990 32.034 1.00 18.32 108 GLU B O 1
ATOM 1810 N N . SER B 1 109 ? -11.991 -1.365 33.392 1.00 16.37 109 SER B N 1
ATOM 1811 C CA . SER B 1 109 ? -11.289 -0.215 33.947 1.00 14.76 109 SER B CA 1
ATOM 1812 C C . SER B 1 109 ? -10.039 -0.600 34.792 1.00 18.05 109 SER B C 1
ATOM 1813 O O . SER B 1 109 ? -9.158 0.234 35.003 1.00 19.43 109 SER B O 1
ATOM 1816 N N . VAL B 1 110 ? -9.962 -1.855 35.250 1.00 16.33 110 VAL B N 1
ATOM 1817 C CA . VAL B 1 110 ? -8.843 -2.304 36.058 1.00 16.28 110 VAL B CA 1
ATOM 1818 C C . VAL B 1 110 ? -7.537 -2.393 35.238 1.00 18.09 110 VAL B C 1
ATOM 1819 O O . VAL B 1 110 ? -6.476 -2.038 35.758 1.00 18.70 110 VAL B O 1
ATOM 1823 N N . TYR B 1 111 ? -7.620 -2.857 33.974 1.00 15.63 111 TYR B N 1
ATOM 1824 C CA . TYR B 1 111 ? -6.433 -3.028 33.126 1.00 15.70 111 TYR B CA 1
ATOM 1825 C C . TYR B 1 111 ? -5.586 -1.791 32.985 1.00 19.90 111 TYR B C 1
ATOM 1826 O O . TYR B 1 111 ? -6.111 -0.698 32.795 1.00 17.75 111 TYR B O 1
ATOM 1835 N N . ASP B 1 112 ? -4.258 -1.960 33.051 1.00 18.91 112 ASP B N 1
ATOM 1836 C CA . ASP B 1 112 ? -3.393 -0.788 32.929 1.00 20.22 112 ASP B CA 1
ATOM 1837 C C . ASP B 1 112 ? -3.038 -0.422 31.493 1.00 22.06 112 ASP B C 1
ATOM 1838 O O . ASP B 1 112 ? -2.899 0.760 31.177 1.00 24.33 112 ASP B O 1
ATOM 1843 N N . TYR B 1 113 ? -2.886 -1.432 30.628 1.00 17.52 113 TYR B N 1
ATOM 1844 C CA . TYR B 1 113 ? -2.436 -1.229 29.260 1.00 17.29 113 TYR B CA 1
ATOM 1845 C C . TYR B 1 113 ? -3.446 -1.640 28.245 1.00 19.32 113 TYR B C 1
ATOM 1846 O O . TYR B 1 113 ? -4.146 -2.640 28.440 1.00 16.50 113 TYR B O 1
ATOM 1855 N N . TRP B 1 114 ? -3.491 -0.895 27.130 1.00 17.02 114 TRP B N 1
ATOM 1856 C CA . TRP B 1 114 ? -4.422 -1.145 26.042 1.00 16.27 114 TRP B CA 1
ATOM 1857 C C . TRP B 1 114 ? -3.777 -1.168 24.663 1.00 17.77 114 TRP B C 1
ATOM 1858 O O . TRP B 1 114 ? -2.863 -0.370 24.386 1.00 16.67 114 TRP B O 1
ATOM 1869 N N . GLY B 1 115 ? -4.294 -2.054 23.811 1.00 13.43 115 GLY B N 1
ATOM 1870 C CA . GLY B 1 115 ? -3.875 -2.157 22.414 1.00 14.05 115 GLY B CA 1
ATOM 1871 C C . GLY B 1 115 ? -4.558 -1.089 21.585 1.00 17.71 115 GLY B C 1
ATOM 1872 O O . GLY B 1 115 ? -5.067 -0.108 22.121 1.00 18.06 115 GLY B O 1
ATOM 1873 N N . ARG B 1 116 ? -4.530 -1.243 20.272 1.00 15.34 116 ARG B N 1
ATOM 1874 C CA . ARG B 1 116 ? -5.053 -0.281 19.323 1.00 14.02 116 ARG B CA 1
ATOM 1875 C C . ARG B 1 116 ? -6.416 -0.663 18.778 1.00 18.71 116 ARG B C 1
ATOM 1876 O O . ARG B 1 116 ? -7.120 0.188 18.216 1.00 19.27 116 ARG B O 1
ATOM 1884 N N . GLY B 1 117 ? -6.716 -1.951 18.821 1.00 15.76 117 GLY B N 1
ATOM 1885 C CA . GLY B 1 117 ? -7.934 -2.486 18.248 1.00 14.05 117 GLY B CA 1
ATOM 1886 C C . GLY B 1 117 ? -7.724 -3.010 16.840 1.00 17.22 117 GLY B C 1
ATOM 1887 O O . GLY B 1 117 ? -6.901 -2.483 16.076 1.00 17.32 117 GLY B O 1
ATOM 1888 N N . THR B 1 118 ? -8.443 -4.095 16.510 1.00 14.51 118 THR B N 1
ATOM 1889 C CA . THR B 1 118 ? -8.481 -4.725 15.198 1.00 14.14 118 THR B CA 1
ATOM 1890 C C . THR B 1 118 ? -9.947 -5.012 14.896 1.00 17.84 118 THR B C 1
ATOM 1891 O O . THR B 1 118 ? -10.666 -5.595 15.733 1.00 17.36 118 THR B O 1
ATOM 1895 N N . GLN B 1 119 ? -10.385 -4.556 13.721 1.00 12.30 119 GLN B N 1
ATOM 1896 C CA . GLN B 1 119 ? -11.771 -4.645 13.272 1.00 12.95 119 GLN B CA 1
ATOM 1897 C C . GLN B 1 119 ? -12.151 -6.063 12.802 1.00 16.19 119 GLN B C 1
ATOM 1898 O O . GLN B 1 119 ? -11.471 -6.651 11.946 1.00 15.73 119 GLN B O 1
ATOM 1904 N N . VAL B 1 120 ? -13.312 -6.541 13.276 1.00 14.38 120 VAL B N 1
ATOM 1905 C CA . VAL B 1 120 ? -13.882 -7.818 12.876 1.00 14.50 120 VAL B CA 1
ATOM 1906 C C . VAL B 1 120 ? -15.294 -7.523 12.329 1.00 19.35 120 VAL B C 1
ATOM 1907 O O . VAL B 1 120 ? -16.177 -7.084 13.084 1.00 18.05 120 VAL B O 1
ATOM 1911 N N . THR B 1 121 ? -15.485 -7.740 11.028 1.00 18.42 121 THR B N 1
ATOM 1912 C CA . THR B 1 121 ? -16.796 -7.549 10.406 1.00 19.75 121 THR B CA 1
ATOM 1913 C C . THR B 1 121 ? -17.361 -8.894 9.986 1.00 22.47 121 THR B C 1
ATOM 1914 O O . THR B 1 121 ? -16.802 -9.553 9.104 1.00 23.42 121 THR B O 1
ATOM 1918 N N . VAL B 1 122 ? -18.480 -9.285 10.578 1.00 20.69 122 VAL B N 1
ATOM 1919 C CA . VAL B 1 122 ? -19.131 -10.552 10.222 1.00 19.78 122 VAL B CA 1
ATOM 1920 C C . VAL B 1 122 ? -20.380 -10.235 9.416 1.00 25.88 122 VAL B C 1
ATOM 1921 O O . VAL B 1 122 ? -21.366 -9.798 10.005 1.00 26.19 122 VAL B O 1
ATOM 1925 N N . SER B 1 123 ? -20.373 -10.434 8.082 1.00 25.23 123 SER B N 1
ATOM 1926 C CA . SER B 1 123 ? -21.594 -10.128 7.299 1.00 49.76 123 SER B CA 1
ATOM 1927 C C . SER B 1 123 ? -21.921 -11.116 6.191 1.00 63.24 123 SER B C 1
ATOM 1928 O O . SER B 1 123 ? -21.028 -11.569 5.487 1.00 31.89 123 SER B O 1
#

Secondary structure (DSSP, 8-state):
---EEEE---EE-TT--EEEEEEESSS-GGG-EEEEEEE-TTS-EEEEEEE-SSTT-EEE-TTTBTTEEEEEEGGGTEEEEEE-S--GGG-EEEEEEEESS--SS--GGG-SEE---EEEEE--------/--EEEE---EE-TT--EEEEEEE-SS-GGG-EEEEEEE-TTS-EEEEEEE-SSSS-EEE-TTTBTTEEEEEEGGGTEEEEEE-S--GGG-EEEEEEEESS--SS--GGG-SEE---EEEEE-

Sequence (252 aa):
DVQLVESGGGLVHPGGSLRLSCAASGRTFSDYALGWFRQAPGKDREFVAAISWSGGSTYYADSVQGRFTISRDNDKNSVYLQMNSLKPEDTAVYYCAADKYYTGPGGESVYDYWGRGTQVTVSSHHHHHHVQLVESGGGLVHPGGSLRLSCAASGRTFSDYALGWFRQAPGKDREFVAAISWSGGSTYYADSVQGRFTISRDNDKNSVYLQMNSLKPEDTAVYYCAADKYYTGPGGESVYDYWGRGTQVTVS

Solvent-accessible surface area: 12673 Å² total; per-residue (Å²): 165,16,124,7,32,3,11,31,15,8,86,20,96,43,54,22,64,34,122,0,26,0,39,12,47,52,229,66,5,63,73,14,0,0,0,0,1,13,68,32,99,81,139,135,75,85,31,0,0,0,4,10,80,80,39,71,59,55,103,51,20,142,70,0,121,74,39,4,69,7,42,38,44,66,140,136,30,8,0,30,0,45,0,64,61,3,99,72,132,2,26,2,38,0,40,0,0,1,4,63,150,142,54,12,84,23,35,58,115,69,17,86,54,80,12,185,10,15,42,0,14,5,23,52,128,127,140,159,181,234,66,132,9,35,3,12,32,17,8,86,21,138,54,54,21,66,33,123,0,29,0,33,11,37,60,106,66,6,65,78,27,0,0,0,0,1,13,67,34,99,81,141,136,70,86,32,0,0,0,10,7,75,85,47,87,64,52,98,52,21,145,69,0,120,73,42,3,68,8,41,40,45,59,142,135,47,8,0,30,0,46,0,63,63,3,105,83,83,2,27,1,39,0,41,0,0,1,5,31,189,71,45,4,73,22,28,57,113,65,9,88,84,78,13,181,10,15,41,0,16,4,85

Nearest PDB structures (foldseek):
  4qlr-assembly1_A  TM=1.008E+00  e=2.568E-27  Lama glama
  4qlr-assembly2_B  TM=1.003E+00  e=5.430E-24  Lama glama
  7usv-assembly2_D  TM=9.463E-01  e=6.608E-20  Vicugna pacos
  5nbm-assembly1_F  TM=9.668E-01  e=9.636E-19  Vicugna pacos
  6hhd-assembly1_B  TM=9.627E-01  e=8.178E-19  Camelus dromedarius

Foldseek 3Di:
DKAKAKDWADEAEAQDKTKMKIAIDDQPLLLKKKFKWWAAPPHDIGGAKTAHSQNPDMDGDPVQPPQWDWDDDSVRRMIMIIGGRDDQVVWTFMKMFIDSPDTDTDPPVVTDGIYDTDGHGHHHPPDDDD/DAKAKDWADEAEAQDKTKMKIADDDLCLLLKKKFKWWAAPPHDIGGAKIGDSADDDMDGDPVQPPQWDWDDDSVRRMIMIIGGRDDQVVWTFMKMFIDSPDTDTDPPVVTDYIYDTGGHGYD